Protein AF-A0AA41VS54-F1 (afdb_monomer_lite)

Structure (mmCIF, N/CA/C/O backbone):
data_AF-A0AA41VS54-F1
#
_entry.id   AF-A0AA41VS54-F1
#
loop_
_atom_site.group_PDB
_atom_site.id
_atom_site.type_symbol
_atom_site.label_atom_id
_atom_site.label_alt_id
_atom_site.label_comp_id
_atom_site.label_asym_id
_atom_site.label_entity_id
_atom_site.label_seq_id
_atom_site.pdbx_PDB_ins_code
_atom_site.Cartn_x
_atom_site.Cartn_y
_atom_site.Cartn_z
_atom_site.occupancy
_atom_site.B_iso_or_equiv
_atom_site.auth_seq_id
_atom_site.auth_comp_id
_atom_site.auth_asym_id
_atom_site.auth_atom_id
_atom_site.pdbx_PDB_model_num
ATOM 1 N N . MET A 1 1 ? 18.000 -0.743 93.286 1.00 34.84 1 MET A N 1
ATOM 2 C CA . MET A 1 1 ? 19.278 -0.732 92.548 1.00 34.84 1 MET A CA 1
ATOM 3 C C . MET A 1 1 ? 19.728 -2.180 92.415 1.00 34.84 1 MET A C 1
ATOM 5 O O . MET A 1 1 ? 19.776 -2.855 93.430 1.00 34.84 1 MET A O 1
ATOM 9 N N . ASN A 1 2 ? 19.996 -2.609 91.177 1.00 30.30 2 ASN A N 1
ATOM 10 C CA . ASN A 1 2 ? 20.591 -3.884 90.734 1.00 30.30 2 ASN A CA 1
ATOM 11 C C . ASN A 1 2 ? 19.671 -5.124 90.722 1.00 30.30 2 ASN A C 1
ATOM 13 O O . ASN A 1 2 ? 19.260 -5.603 91.765 1.00 30.30 2 ASN A O 1
ATOM 17 N N . GLN A 1 3 ? 19.150 -5.513 89.543 1.00 29.66 3 GLN A N 1
ATOM 18 C CA . GLN A 1 3 ? 19.799 -6.315 88.468 1.00 29.66 3 GLN A CA 1
ATOM 19 C C . GLN A 1 3 ? 19.651 -7.821 88.778 1.00 29.66 3 GLN A C 1
ATOM 21 O O . GLN A 1 3 ? 19.837 -8.204 89.917 1.00 29.66 3 GLN A O 1
ATOM 26 N N . LYS A 1 4 ? 19.397 -8.766 87.871 1.00 34.72 4 LYS A N 1
ATOM 27 C CA . LYS A 1 4 ? 19.185 -8.839 86.416 1.00 34.72 4 LYS A CA 1
ATOM 28 C C . LYS A 1 4 ? 19.065 -10.345 86.100 1.00 34.72 4 LYS A C 1
ATOM 30 O O . LYS A 1 4 ? 19.817 -11.094 86.704 1.00 34.72 4 LYS A O 1
ATOM 35 N N . TYR A 1 5 ? 18.274 -10.698 85.075 1.00 28.45 5 TYR A N 1
ATOM 36 C CA . TYR A 1 5 ? 18.474 -11.830 84.137 1.00 28.45 5 TYR A CA 1
ATOM 37 C C . TYR A 1 5 ? 18.519 -13.271 84.710 1.00 28.45 5 TYR A C 1
ATOM 39 O O . TYR A 1 5 ? 18.883 -13.488 85.847 1.00 28.45 5 TYR A O 1
ATOM 47 N N . SER A 1 6 ? 18.261 -14.368 83.997 1.00 27.88 6 SER A N 1
ATOM 48 C CA . SER A 1 6 ? 17.615 -14.734 82.729 1.00 27.88 6 SER A CA 1
ATOM 49 C C . SER A 1 6 ? 17.999 -16.216 82.527 1.00 27.88 6 SER A C 1
ATOM 51 O O . SER A 1 6 ? 19.192 -16.483 82.571 1.00 27.88 6 SER A O 1
ATOM 53 N N . THR A 1 7 ? 17.026 -17.105 82.248 1.00 31.22 7 THR A N 1
ATOM 54 C CA . THR A 1 7 ? 17.148 -18.393 81.493 1.00 31.22 7 THR A CA 1
ATOM 55 C C . THR A 1 7 ? 18.035 -19.493 82.146 1.00 31.22 7 THR A C 1
ATOM 57 O O . THR A 1 7 ? 19.028 -19.179 82.779 1.00 31.22 7 THR A O 1
ATOM 60 N N . VAL A 1 8 ? 17.741 -20.807 82.168 1.00 33.81 8 VAL A N 1
ATOM 61 C CA . VAL A 1 8 ? 17.618 -21.858 81.115 1.00 33.81 8 VAL A CA 1
ATOM 62 C C . VAL A 1 8 ? 17.234 -23.221 81.819 1.00 33.81 8 VAL A C 1
ATOM 64 O O . VAL A 1 8 ? 17.187 -23.217 83.046 1.00 33.81 8 VAL A O 1
ATOM 67 N N . PRO A 1 9 ? 17.156 -24.422 81.179 1.00 45.31 9 PRO A N 1
ATOM 68 C CA . PRO A 1 9 ? 16.139 -25.040 80.293 1.00 45.31 9 PRO A CA 1
ATOM 69 C C . PRO A 1 9 ? 15.514 -26.384 80.806 1.00 45.31 9 PRO A C 1
ATOM 71 O O . PRO A 1 9 ? 15.929 -26.945 81.810 1.00 45.31 9 PRO A O 1
ATOM 74 N N . TYR A 1 10 ? 14.640 -26.965 79.960 1.00 25.80 10 TYR A N 1
ATOM 75 C CA . TYR A 1 10 ? 14.651 -28.372 79.472 1.00 25.80 10 TYR A CA 1
ATOM 76 C C . TYR A 1 10 ? 13.518 -29.347 79.886 1.00 25.80 10 TYR A C 1
ATOM 78 O O . TYR A 1 10 ? 13.337 -29.685 81.047 1.00 25.80 10 TYR A O 1
ATOM 86 N N . ASN A 1 11 ? 12.885 -29.857 78.818 1.00 29.19 11 ASN A N 1
ATOM 87 C CA . ASN A 1 11 ? 12.200 -31.132 78.553 1.00 29.19 11 ASN A CA 1
ATOM 88 C C . ASN A 1 11 ? 10.846 -31.557 79.167 1.00 29.19 11 ASN A C 1
ATOM 90 O O . ASN A 1 11 ? 10.727 -31.885 80.338 1.00 29.19 11 ASN A O 1
ATOM 94 N N . ASP A 1 12 ? 9.911 -31.729 78.217 1.00 29.14 12 ASP A N 1
ATOM 95 C CA . ASP A 1 12 ? 9.249 -32.993 77.837 1.00 29.14 12 ASP A CA 1
ATOM 96 C C . ASP A 1 12 ? 8.110 -33.511 78.729 1.00 29.14 12 ASP A C 1
ATOM 98 O O . ASP A 1 12 ? 8.344 -34.124 79.759 1.00 29.14 12 ASP A O 1
ATOM 102 N N . GLN A 1 13 ? 6.859 -33.344 78.275 1.00 30.41 13 GLN A N 1
ATOM 103 C CA . GLN A 1 13 ? 6.012 -34.482 77.884 1.00 30.41 13 GLN A CA 1
ATOM 104 C C . GLN A 1 13 ? 4.611 -34.057 77.422 1.00 30.41 13 GLN A C 1
ATOM 106 O O . GLN A 1 13 ? 3.966 -33.158 77.956 1.00 30.41 13 GLN A O 1
ATOM 111 N N . LYS A 1 14 ? 4.166 -34.757 76.376 1.00 31.08 14 LYS A N 1
ATOM 112 C CA . LYS A 1 14 ? 2.861 -34.679 75.716 1.00 31.08 14 LYS A CA 1
ATOM 113 C C . LYS A 1 14 ? 1.703 -34.946 76.681 1.00 31.08 14 LYS A C 1
ATOM 115 O O . LYS A 1 14 ? 1.735 -35.936 77.403 1.00 31.08 14 LYS A O 1
ATOM 120 N N . ALA A 1 15 ? 0.608 -34.207 76.524 1.00 34.25 15 ALA A N 1
ATOM 121 C CA . ALA A 1 15 ? -0.726 -34.743 76.772 1.00 34.25 15 ALA A CA 1
ATOM 122 C C . ALA A 1 15 ? -1.739 -34.084 75.826 1.00 34.25 15 ALA A C 1
ATOM 124 O O . ALA A 1 15 ? -1.891 -32.866 75.775 1.00 34.25 15 ALA A O 1
ATOM 125 N N . VAL A 1 16 ? -2.354 -34.944 75.021 1.00 33.25 16 VAL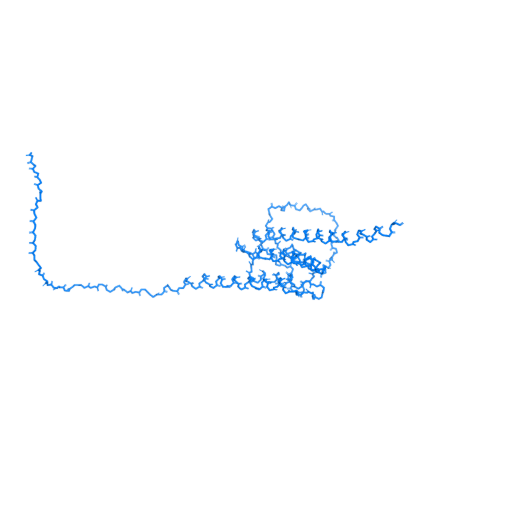 A N 1
ATOM 126 C CA . VAL A 1 16 ? -3.392 -34.681 74.029 1.00 33.25 16 VAL A CA 1
ATOM 127 C C . VAL A 1 16 ? -4.737 -34.652 74.740 1.00 33.25 16 VAL A C 1
ATOM 129 O O . VAL A 1 16 ? -5.112 -35.671 75.308 1.00 33.25 16 VAL A O 1
ATOM 132 N N . TYR A 1 17 ? -5.490 -33.558 74.628 1.00 33.78 17 TYR A N 1
ATOM 133 C CA . TYR A 1 17 ? -6.951 -33.596 74.747 1.00 33.78 17 TYR A CA 1
ATOM 134 C C . TYR A 1 17 ? -7.555 -32.503 73.859 1.00 33.78 17 TYR A C 1
ATOM 136 O O . TYR A 1 17 ? -7.287 -31.315 74.033 1.00 33.78 17 TYR A O 1
ATOM 144 N N . GLU A 1 18 ? -8.333 -32.939 72.871 1.00 33.31 18 GLU A N 1
ATOM 145 C CA . GLU A 1 18 ? -9.124 -32.104 71.971 1.00 33.31 18 GLU A CA 1
ATOM 146 C C . GLU A 1 18 ? -10.268 -31.405 72.721 1.00 33.31 18 GLU A C 1
ATOM 148 O O . GLU A 1 18 ? -10.878 -31.957 73.637 1.00 33.31 18 GLU A O 1
ATOM 153 N N . THR A 1 19 ? -10.609 -30.189 72.298 1.00 36.97 19 THR A N 1
ATOM 154 C CA . THR A 1 19 ? -11.874 -29.528 72.644 1.00 36.97 19 THR A CA 1
ATOM 155 C C . THR A 1 19 ? -12.361 -28.779 71.400 1.00 36.97 19 THR A C 1
ATOM 157 O O . THR A 1 19 ? -11.585 -28.002 70.840 1.00 36.97 19 THR A O 1
ATOM 160 N N . PRO A 1 20 ? -13.598 -28.989 70.911 1.00 43.09 20 PRO A N 1
ATOM 161 C CA . PRO A 1 20 ? -14.065 -28.343 69.690 1.00 43.09 20 PRO A CA 1
ATOM 162 C C . PRO A 1 20 ? -14.611 -26.941 70.002 1.00 43.09 20 PRO A C 1
ATOM 164 O O . PRO A 1 20 ? -15.355 -26.743 70.959 1.00 43.09 20 PRO A O 1
ATOM 167 N N . THR A 1 21 ? -14.265 -25.944 69.187 1.00 39.69 21 THR A N 1
ATOM 168 C CA . THR A 1 21 ? -14.905 -24.610 69.177 1.00 39.69 21 THR A CA 1
ATOM 169 C C . THR A 1 21 ? -14.993 -24.091 67.730 1.00 39.69 21 THR A C 1
ATOM 171 O O . THR A 1 21 ? -14.289 -24.591 66.854 1.00 39.69 21 THR A O 1
ATOM 174 N N . PRO A 1 22 ? -15.921 -23.170 67.408 1.00 39.78 22 PRO A N 1
ATOM 175 C CA . PRO A 1 22 ? -16.814 -23.293 66.265 1.00 39.78 22 PRO A CA 1
ATOM 176 C C . PRO A 1 22 ? -16.295 -22.478 65.076 1.00 39.78 22 PRO A C 1
ATOM 178 O O . PRO A 1 22 ? -16.097 -21.263 65.166 1.00 39.78 22 PRO A O 1
ATOM 181 N N . THR A 1 23 ? -16.089 -23.128 63.932 1.00 38.47 23 THR A N 1
ATOM 182 C CA . THR A 1 23 ? -15.623 -22.450 62.720 1.00 38.47 23 THR A CA 1
ATOM 183 C C . THR A 1 23 ? -16.768 -21.690 62.054 1.00 38.47 23 THR A C 1
ATOM 185 O O . THR A 1 23 ? -17.741 -22.268 61.575 1.00 38.47 23 THR A O 1
ATOM 188 N N . LYS A 1 24 ? -16.613 -20.363 62.005 1.00 46.09 24 LYS A N 1
ATOM 189 C CA . LYS A 1 24 ? -17.374 -19.436 61.164 1.00 46.09 24 LYS A CA 1
ATOM 190 C C . LYS A 1 24 ? -17.358 -19.936 59.715 1.00 46.09 24 LYS A C 1
ATOM 192 O O . LYS A 1 24 ? -16.310 -19.911 59.072 1.00 46.09 24 LYS A O 1
ATOM 197 N N . MET A 1 25 ? -18.507 -20.367 59.198 1.00 40.22 25 MET A N 1
ATOM 198 C CA . MET A 1 25 ? -18.662 -20.645 57.772 1.00 40.22 25 MET A CA 1
ATOM 199 C C . MET A 1 25 ? -18.681 -19.322 57.005 1.00 40.22 25 MET A C 1
ATOM 201 O O . MET A 1 25 ? -19.671 -18.594 56.986 1.00 40.22 25 MET A O 1
ATOM 205 N N . ILE A 1 26 ? -17.534 -19.006 56.410 1.00 42.75 26 ILE A N 1
ATOM 206 C CA . ILE A 1 26 ? -17.385 -17.998 55.366 1.00 42.75 26 ILE A CA 1
ATOM 207 C C . ILE A 1 26 ? -18.077 -18.548 54.119 1.00 42.75 26 ILE A C 1
ATOM 209 O O . ILE A 1 26 ? -17.700 -19.594 53.594 1.00 42.75 26 ILE A O 1
ATOM 213 N N . VAL A 1 27 ? -19.105 -17.840 53.667 1.00 46.31 27 VAL A N 1
ATOM 214 C CA . VAL A 1 27 ? -19.801 -18.102 52.406 1.00 46.31 27 VAL A CA 1
ATOM 215 C C . VAL A 1 27 ? -18.827 -17.807 51.254 1.00 46.31 27 VAL A C 1
ATOM 217 O O . VAL A 1 27 ? -18.314 -16.686 51.192 1.00 46.31 27 VAL A O 1
ATOM 220 N N . PRO A 1 28 ? -18.540 -18.744 50.331 1.00 40.50 28 PRO A N 1
ATOM 221 C CA . PRO A 1 28 ? -17.757 -18.425 49.147 1.00 40.50 28 PRO A CA 1
ATOM 222 C C . PRO A 1 28 ? -18.631 -17.651 48.152 1.00 40.50 28 PRO A C 1
ATOM 224 O O . PRO A 1 28 ? -19.688 -18.120 47.732 1.00 40.50 28 PRO A O 1
ATOM 227 N N . PHE A 1 29 ? -18.169 -16.463 47.768 1.00 41.09 29 PHE A N 1
ATOM 228 C CA . PHE A 1 29 ? -18.654 -15.709 46.610 1.00 41.09 29 PHE A CA 1
ATOM 229 C C . PHE A 1 29 ? -18.680 -16.588 45.343 1.00 41.09 29 PHE A C 1
ATOM 231 O O . PHE A 1 29 ? -17.698 -17.290 45.087 1.00 41.09 29 PHE A O 1
ATOM 238 N N . PRO A 1 30 ? -19.718 -16.514 44.487 1.00 45.31 30 PRO A N 1
ATOM 239 C CA . PRO A 1 30 ? -19.678 -17.174 43.195 1.00 45.31 30 PRO A CA 1
ATOM 240 C C . PRO A 1 30 ? -18.937 -16.305 42.165 1.00 45.31 30 PRO A C 1
ATOM 242 O O . PRO A 1 30 ? -19.295 -15.163 41.898 1.00 45.31 30 PRO A O 1
ATOM 245 N N . ASN A 1 31 ? -17.931 -16.918 41.543 1.00 44.97 31 ASN A N 1
ATOM 246 C CA . ASN A 1 31 ? -17.532 -16.754 40.143 1.00 44.97 31 ASN A CA 1
ATOM 247 C C . ASN A 1 31 ? -17.159 -15.348 39.629 1.00 44.97 31 ASN A C 1
ATOM 249 O O . ASN A 1 31 ? -17.887 -14.742 38.846 1.00 44.97 31 ASN A O 1
ATOM 253 N N . SER A 1 32 ? -15.906 -14.948 39.870 1.00 43.97 32 SER A N 1
ATOM 254 C CA . SER A 1 32 ? -15.135 -14.156 38.898 1.00 43.97 32 SER A CA 1
ATOM 255 C C . SER A 1 32 ? -14.271 -15.095 38.044 1.00 43.97 32 SER A C 1
ATOM 257 O O . SER A 1 32 ? -13.079 -15.274 38.271 1.00 43.97 32 SER A O 1
ATOM 259 N N . LEU A 1 33 ? -14.891 -15.754 37.063 1.00 50.16 33 LEU A N 1
ATOM 260 C CA . LEU A 1 33 ? -14.190 -16.458 35.982 1.00 50.16 33 LEU A CA 1
ATOM 261 C C . LEU A 1 33 ? -14.609 -15.833 34.652 1.00 50.16 33 LEU A C 1
ATOM 263 O O . LEU A 1 33 ? -15.310 -16.444 33.848 1.00 50.16 33 LEU A O 1
ATOM 267 N N . SER A 1 34 ? -14.253 -14.570 34.424 1.00 45.94 34 SER A N 1
ATOM 268 C CA . SER A 1 34 ? -14.546 -13.901 33.145 1.00 45.94 34 SER A CA 1
ATOM 269 C C . SER A 1 34 ? -13.466 -12.939 32.651 1.00 45.94 34 SER A C 1
ATOM 271 O O . SER A 1 34 ? -13.726 -12.193 31.713 1.00 45.94 34 SER A O 1
ATOM 273 N N . ASP A 1 35 ? -12.237 -13.017 33.178 1.00 44.91 35 ASP A N 1
ATOM 274 C CA . ASP A 1 35 ? -11.132 -12.161 32.704 1.00 44.91 35 ASP A CA 1
ATOM 275 C C . ASP A 1 35 ? -10.049 -12.883 31.881 1.00 44.91 35 ASP A C 1
ATOM 277 O O . ASP A 1 35 ? -9.343 -12.260 31.095 1.00 44.91 35 ASP A O 1
ATOM 281 N N . SER A 1 36 ? -9.958 -14.218 31.934 1.00 45.72 36 SER A N 1
ATOM 282 C CA . SER A 1 36 ? -8.928 -14.963 31.178 1.00 45.72 36 SER A CA 1
ATOM 283 C C . SER A 1 36 ? -9.285 -15.206 29.696 1.00 45.72 36 SER A C 1
ATOM 285 O O . SER A 1 36 ? -8.407 -15.336 28.843 1.00 45.72 36 SER A O 1
ATOM 287 N N . ARG A 1 37 ? -10.579 -15.210 29.334 1.00 50.97 37 ARG A N 1
ATOM 288 C CA . ARG A 1 37 ? -11.027 -15.480 27.947 1.00 50.97 37 ARG A CA 1
ATOM 289 C C . ARG A 1 37 ? -10.870 -14.288 26.995 1.00 50.97 37 ARG A C 1
ATOM 291 O O . ARG A 1 37 ? -10.877 -14.482 25.781 1.00 50.97 37 ARG A O 1
ATOM 298 N N . ARG A 1 38 ? -10.745 -13.064 27.519 1.00 48.78 38 ARG A N 1
ATOM 299 C CA . ARG A 1 38 ? -10.609 -11.826 26.730 1.00 48.78 38 ARG A CA 1
ATOM 300 C C . ARG A 1 38 ? -9.229 -11.644 26.073 1.00 48.78 38 ARG A C 1
ATOM 302 O O . ARG A 1 38 ? -9.215 -11.364 24.871 1.00 48.78 38 ARG A O 1
ATOM 309 N N . PRO A 1 39 ? -8.085 -11.836 26.764 1.00 53.16 39 PRO A N 1
ATOM 310 C CA . PRO A 1 39 ? -6.777 -11.673 26.129 1.00 53.16 39 PRO A CA 1
ATOM 311 C C . PRO A 1 39 ? -6.508 -12.755 25.076 1.00 53.16 39 PRO A C 1
ATOM 313 O O . PRO A 1 39 ? -6.056 -12.433 23.982 1.00 53.16 39 PRO A O 1
ATOM 316 N N . ARG A 1 40 ? -6.887 -14.014 25.338 1.00 57.38 40 ARG A N 1
ATOM 317 C CA . ARG A 1 40 ? -6.655 -15.129 24.403 1.00 57.38 40 ARG A CA 1
ATOM 318 C C . ARG A 1 40 ? -7.410 -14.965 23.076 1.00 57.38 40 ARG A C 1
ATOM 320 O O . ARG A 1 40 ? -6.794 -15.042 22.022 1.00 57.38 40 ARG A O 1
ATOM 327 N N . ARG A 1 41 ? -8.700 -14.606 23.129 1.00 60.12 41 ARG A N 1
ATOM 328 C CA . ARG A 1 41 ? -9.512 -14.336 21.926 1.00 60.12 41 ARG A CA 1
ATOM 329 C C . ARG A 1 41 ? -9.015 -13.138 21.116 1.00 60.12 41 ARG A C 1
ATOM 331 O O . ARG A 1 41 ? -9.180 -13.108 19.903 1.00 60.12 41 ARG A O 1
ATOM 338 N N . THR A 1 42 ? -8.433 -12.138 21.778 1.00 66.62 42 THR A N 1
ATOM 339 C CA . THR A 1 42 ? -7.888 -10.959 21.090 1.00 66.62 42 THR A CA 1
ATOM 340 C C . THR A 1 42 ? -6.602 -11.310 20.347 1.00 66.62 42 THR A C 1
ATOM 342 O O . THR A 1 42 ? -6.432 -10.879 19.213 1.00 66.62 42 THR A O 1
ATOM 345 N N . VAL A 1 43 ? -5.731 -12.126 20.949 1.00 69.31 43 VAL A N 1
ATOM 346 C CA . VAL A 1 43 ? -4.498 -12.613 20.309 1.00 69.31 43 VAL A CA 1
ATOM 347 C C . VAL A 1 43 ? -4.811 -13.542 19.132 1.00 69.31 43 VAL A C 1
ATOM 349 O O . VAL A 1 43 ? -4.249 -13.354 18.059 1.00 69.31 43 VAL A O 1
ATOM 352 N N . GLU A 1 44 ? -5.756 -14.473 19.295 1.00 72.50 44 GLU A N 1
ATOM 353 C CA . GLU A 1 44 ? -6.227 -15.359 18.215 1.00 72.50 44 GLU A CA 1
ATOM 354 C C . GLU A 1 44 ? -6.781 -14.545 17.031 1.00 72.50 44 GLU A C 1
ATOM 356 O O . GLU A 1 44 ? -6.382 -14.751 15.888 1.00 72.50 44 GLU A O 1
ATOM 361 N N . LYS A 1 45 ? -7.595 -13.518 17.303 1.00 79.81 45 LYS A N 1
ATOM 362 C CA . LYS A 1 45 ? -8.126 -12.626 16.262 1.00 79.81 45 LYS A CA 1
ATOM 363 C C . LYS A 1 45 ? -7.041 -11.808 15.550 1.00 79.81 45 LYS A C 1
ATOM 365 O O . LYS A 1 45 ? -7.149 -11.559 14.353 1.00 79.81 45 LYS A O 1
ATOM 370 N N . GLN A 1 46 ? -6.010 -11.351 16.265 1.00 80.19 46 GLN A N 1
ATOM 371 C CA . GLN A 1 46 ? -4.884 -10.657 15.629 1.00 80.19 46 GLN A CA 1
ATOM 372 C C . GLN A 1 46 ? -4.136 -11.609 14.692 1.00 80.19 46 GLN A C 1
ATOM 374 O O . GLN A 1 46 ? -3.874 -11.242 13.550 1.00 80.19 46 GLN A O 1
ATOM 379 N N . GLN A 1 47 ? -3.869 -12.840 15.136 1.00 85.75 47 GLN A N 1
ATOM 380 C CA . GLN A 1 47 ? -3.219 -13.869 14.324 1.00 85.75 47 GLN A CA 1
ATOM 381 C C . GLN A 1 47 ? -3.992 -14.156 13.024 1.00 85.75 47 GLN A C 1
ATOM 383 O O . GLN A 1 47 ? -3.399 -14.137 11.947 1.00 85.75 47 GLN A O 1
ATOM 388 N N . GLU A 1 48 ? -5.315 -14.317 13.097 1.00 89.19 48 GLU A N 1
ATOM 389 C CA . GLU A 1 48 ? -6.172 -14.502 11.915 1.00 89.19 48 GLU A CA 1
ATOM 390 C C . GLU A 1 48 ? -6.076 -13.323 10.932 1.00 89.19 48 GLU A C 1
ATOM 392 O O . GLU A 1 48 ? -5.978 -13.518 9.717 1.00 89.19 48 GLU A O 1
ATOM 397 N N . ASN A 1 49 ? -6.051 -12.087 11.443 1.00 92.00 49 ASN A N 1
ATOM 398 C CA . ASN A 1 49 ? -5.887 -10.895 10.610 1.00 92.00 49 ASN A CA 1
ATOM 399 C C . ASN A 1 49 ? -4.523 -10.888 9.900 1.00 92.00 49 ASN A C 1
ATOM 401 O O . ASN A 1 49 ? -4.441 -10.534 8.720 1.00 92.00 49 ASN A O 1
ATOM 405 N N . HIS A 1 50 ? -3.453 -11.283 10.600 1.00 90.75 50 HIS A N 1
ATOM 406 C CA . HIS A 1 50 ? -2.109 -11.381 10.026 1.00 90.75 50 HIS A CA 1
ATOM 407 C C . HIS A 1 50 ? -2.053 -12.416 8.901 1.00 90.75 50 HIS A C 1
ATOM 409 O O . HIS A 1 50 ? -1.545 -12.114 7.818 1.00 90.75 50 HIS A O 1
ATOM 415 N N . GLU A 1 51 ? -2.617 -13.603 9.121 1.00 92.94 51 GLU A N 1
ATOM 416 C CA . GLU A 1 51 ? -2.673 -14.673 8.121 1.00 92.94 51 GLU A CA 1
ATOM 417 C C . GLU A 1 51 ? -3.488 -14.267 6.894 1.00 92.94 51 GLU A C 1
ATOM 419 O O . GLU A 1 51 ? -3.060 -14.489 5.757 1.00 92.94 51 GLU A O 1
ATOM 424 N N . PHE A 1 52 ? -4.626 -13.604 7.107 1.00 94.56 52 PHE A N 1
ATOM 425 C CA . PHE A 1 52 ? -5.451 -13.070 6.029 1.00 94.56 52 PHE A CA 1
ATOM 426 C C . PHE A 1 52 ? -4.673 -12.082 5.150 1.00 94.56 52 PHE A C 1
ATOM 428 O O . PHE A 1 52 ? -4.703 -12.178 3.922 1.00 94.56 52 PHE A O 1
ATOM 435 N N . LEU A 1 53 ? -3.938 -11.150 5.763 1.00 94.44 53 LEU A N 1
ATOM 436 C CA . LEU A 1 53 ? -3.126 -10.182 5.025 1.00 94.44 53 LEU A CA 1
ATOM 437 C C . LEU A 1 53 ? -1.962 -10.842 4.297 1.00 94.44 53 LEU A C 1
ATOM 439 O O . LEU A 1 53 ? -1.699 -10.509 3.144 1.00 94.44 53 LEU A O 1
ATOM 443 N N . THR A 1 54 ? -1.295 -11.806 4.932 1.00 92.81 54 THR A N 1
ATOM 444 C CA . THR A 1 54 ? -0.244 -12.588 4.277 1.00 92.81 54 THR A CA 1
ATOM 445 C C . THR A 1 54 ? -0.780 -13.280 3.031 1.00 92.81 54 THR A C 1
ATOM 447 O O . THR A 1 54 ? -0.106 -13.265 2.003 1.00 92.81 54 THR A O 1
ATOM 450 N N . ARG A 1 55 ? -1.995 -13.833 3.090 1.00 93.12 55 ARG A N 1
ATOM 451 C CA . ARG A 1 55 ? -2.655 -14.431 1.930 1.00 93.12 55 ARG A CA 1
ATOM 452 C C . ARG A 1 55 ? -2.909 -13.400 0.830 1.00 93.12 55 ARG A C 1
ATOM 454 O O . ARG A 1 55 ? -2.470 -13.609 -0.292 1.00 93.12 55 ARG A O 1
ATOM 461 N N . CYS A 1 56 ? -3.508 -12.258 1.173 1.00 92.44 56 CYS A N 1
ATOM 462 C CA . CYS A 1 56 ? -3.804 -11.185 0.214 1.00 92.44 56 CYS A CA 1
ATOM 463 C C . CYS A 1 56 ? -2.561 -10.630 -0.494 1.00 92.44 56 CYS A C 1
ATOM 465 O O . CYS A 1 56 ? -2.664 -10.116 -1.603 1.00 92.44 56 CYS A O 1
ATOM 467 N N . ILE A 1 57 ? -1.409 -10.669 0.177 1.00 91.75 57 ILE A N 1
ATOM 468 C CA . ILE A 1 57 ? -0.142 -10.170 -0.357 1.00 91.75 57 ILE A CA 1
ATOM 469 C C . ILE A 1 57 ? 0.579 -11.250 -1.175 1.00 91.75 57 ILE A C 1
ATOM 471 O O . ILE A 1 57 ? 1.214 -10.936 -2.174 1.00 91.75 57 ILE A O 1
ATOM 475 N N . LYS A 1 58 ? 0.511 -12.523 -0.776 1.00 87.62 58 LYS A N 1
ATOM 476 C CA . LYS A 1 58 ? 1.215 -13.607 -1.482 1.00 87.62 58 LYS A CA 1
ATOM 477 C C . LYS A 1 58 ? 0.469 -14.113 -2.709 1.00 87.62 58 LYS A C 1
ATOM 479 O O . LYS A 1 58 ? 1.102 -14.450 -3.705 1.00 87.62 58 LYS A O 1
ATOM 484 N N . GLU A 1 59 ? -0.847 -14.226 -2.612 1.00 83.31 59 GLU A N 1
ATOM 485 C CA . GLU A 1 59 ? -1.692 -14.670 -3.712 1.00 83.31 59 GLU A CA 1
ATOM 486 C C . GLU A 1 59 ? -1.886 -13.462 -4.632 1.00 83.31 59 GLU A C 1
ATOM 488 O O . GLU A 1 59 ? -2.443 -12.454 -4.212 1.00 83.31 59 GLU A O 1
ATOM 493 N N . ASP A 1 60 ? -1.353 -13.507 -5.854 1.00 81.50 60 ASP A N 1
ATOM 494 C CA . ASP A 1 60 ? -1.566 -12.452 -6.849 1.00 81.50 60 ASP A CA 1
ATOM 495 C C . ASP A 1 60 ? -3.065 -12.363 -7.177 1.00 81.50 60 ASP A C 1
ATOM 497 O O . ASP A 1 60 ? -3.596 -13.128 -7.980 1.00 81.50 60 ASP A O 1
ATOM 501 N N . LEU A 1 61 ? -3.762 -11.454 -6.491 1.00 89.69 61 LEU A N 1
ATOM 502 C CA . LEU A 1 61 ? -5.210 -11.288 -6.601 1.00 89.69 61 LEU A CA 1
ATOM 503 C C . LEU A 1 61 ? -5.623 -10.589 -7.903 1.00 89.69 61 LEU A C 1
ATOM 505 O O . LEU A 1 61 ? -6.813 -10.536 -8.207 1.00 89.69 61 LEU A O 1
ATOM 509 N N . GLY A 1 62 ? -4.673 -10.040 -8.664 1.00 90.62 62 GLY A N 1
ATOM 510 C CA . GLY A 1 62 ? -4.936 -9.398 -9.944 1.00 90.62 62 GLY A CA 1
ATOM 511 C C . GLY A 1 62 ? -5.842 -8.161 -9.866 1.00 90.62 62 GLY A C 1
ATOM 512 O O . GLY A 1 62 ? -5.835 -7.386 -8.900 1.00 90.62 62 GLY A O 1
ATOM 513 N N . PHE A 1 63 ? -6.610 -7.954 -10.938 1.00 91.94 63 PHE A N 1
ATOM 514 C CA . PHE A 1 63 ? -7.437 -6.769 -11.159 1.00 91.94 63 PHE A CA 1
ATOM 515 C C . PHE A 1 63 ? -8.884 -7.149 -11.476 1.00 91.94 63 PHE A C 1
ATOM 517 O O . PHE A 1 63 ? -9.136 -8.106 -12.202 1.00 91.94 63 PHE A O 1
ATOM 524 N N . HIS A 1 64 ? -9.830 -6.342 -10.999 1.00 89.06 64 HIS A N 1
ATOM 525 C CA . HIS A 1 64 ? -11.245 -6.418 -11.368 1.00 89.06 64 HIS A CA 1
ATOM 526 C C . HIS A 1 64 ? -11.714 -5.039 -11.827 1.00 89.06 64 HIS A C 1
ATOM 528 O O . HIS A 1 64 ? -11.545 -4.066 -11.094 1.00 89.06 64 HIS A O 1
ATOM 534 N N . ASP A 1 65 ? -12.281 -4.928 -13.029 1.00 84.56 65 ASP A N 1
ATOM 535 C CA . ASP A 1 65 ? -12.665 -3.644 -13.647 1.00 84.56 65 ASP A CA 1
ATOM 536 C C . ASP A 1 65 ? -11.545 -2.586 -13.598 1.00 84.56 65 ASP A C 1
ATOM 538 O O . ASP A 1 65 ? -11.766 -1.435 -13.213 1.00 84.56 65 ASP A O 1
ATOM 542 N N . SER A 1 66 ? -10.310 -2.995 -13.912 1.00 83.62 66 SER A N 1
ATOM 543 C CA . SER A 1 66 ? -9.100 -2.157 -13.825 1.00 83.62 66 SER A CA 1
ATOM 544 C C . SER A 1 66 ? -8.727 -1.690 -12.410 1.00 83.62 66 SER A C 1
ATOM 546 O O . SER A 1 66 ? -7.850 -0.841 -12.251 1.00 83.62 66 SER A O 1
ATOM 548 N N . LYS A 1 67 ? -9.357 -2.240 -11.364 1.00 86.69 67 LYS A N 1
ATOM 549 C CA . LYS A 1 67 ? -9.059 -1.926 -9.961 1.00 86.69 67 LYS A CA 1
ATOM 550 C C . LYS A 1 67 ? -8.202 -3.030 -9.341 1.00 86.69 67 LYS A C 1
ATOM 552 O O . LYS A 1 67 ? -8.560 -4.201 -9.462 1.00 86.69 67 LYS A O 1
ATOM 557 N N . PRO A 1 68 ? -7.108 -2.683 -8.649 1.00 93.38 68 PRO A N 1
ATOM 558 C CA . PRO A 1 68 ? -6.225 -3.670 -8.037 1.00 93.38 68 PRO A CA 1
ATOM 559 C C . PRO A 1 68 ? -6.890 -4.304 -6.808 1.00 93.38 68 PRO A C 1
ATOM 561 O O . PRO A 1 68 ? -7.159 -3.620 -5.816 1.00 93.38 68 PRO A O 1
ATOM 564 N N . LEU A 1 69 ? -7.202 -5.602 -6.874 1.00 93.94 69 LEU A N 1
ATOM 565 C CA . LEU A 1 69 ? -8.056 -6.280 -5.890 1.00 93.94 69 LEU A CA 1
ATOM 566 C C . LEU A 1 69 ? -7.433 -6.333 -4.491 1.00 93.94 69 LEU A C 1
ATOM 568 O O . LEU A 1 69 ? -8.137 -6.070 -3.510 1.00 93.94 69 LEU A O 1
ATOM 572 N N . ALA A 1 70 ? -6.126 -6.594 -4.389 1.00 95.62 70 ALA A N 1
ATOM 573 C CA . ALA A 1 70 ? -5.425 -6.649 -3.105 1.00 95.62 70 ALA A CA 1
ATOM 574 C C . ALA A 1 70 ? -5.560 -5.335 -2.321 1.00 95.62 70 ALA A C 1
ATOM 576 O O . ALA A 1 70 ? -5.955 -5.360 -1.155 1.00 95.62 70 ALA A O 1
ATOM 577 N N . ALA A 1 71 ? -5.366 -4.180 -2.963 1.00 96.00 71 ALA A N 1
ATOM 578 C CA . ALA A 1 71 ? -5.565 -2.875 -2.328 1.00 96.00 71 ALA A CA 1
ATOM 579 C C . ALA A 1 71 ? -6.986 -2.700 -1.764 1.00 96.00 71 ALA A C 1
ATOM 581 O O . ALA A 1 71 ? -7.166 -2.228 -0.639 1.00 96.00 71 ALA A O 1
ATOM 582 N N . CYS A 1 72 ? -7.999 -3.115 -2.529 1.00 92.94 72 CYS A N 1
ATOM 583 C CA . CYS A 1 72 ? -9.404 -3.006 -2.134 1.00 92.94 72 CYS A CA 1
ATOM 584 C C . CYS A 1 72 ? -9.709 -3.850 -0.897 1.00 92.94 72 CYS A C 1
ATOM 586 O O . CYS A 1 72 ? -10.374 -3.389 0.033 1.00 92.94 72 CYS A O 1
ATOM 588 N N . ILE A 1 73 ? -9.254 -5.102 -0.916 1.00 94.81 73 ILE A N 1
ATOM 589 C CA . ILE A 1 73 ? -9.518 -6.086 0.131 1.00 94.81 73 ILE A CA 1
ATOM 590 C C . ILE A 1 73 ? -8.789 -5.688 1.412 1.00 94.81 73 ILE A C 1
ATOM 592 O O . ILE A 1 73 ? -9.412 -5.655 2.475 1.00 94.81 73 ILE A O 1
ATOM 596 N N . ILE A 1 74 ? -7.515 -5.299 1.311 1.00 96.44 74 ILE A N 1
ATOM 597 C CA . ILE A 1 74 ? -6.731 -4.799 2.445 1.00 96.44 74 ILE A CA 1
ATOM 598 C C . ILE A 1 74 ? -7.430 -3.584 3.061 1.00 96.44 74 ILE A C 1
ATOM 600 O O . ILE A 1 74 ? -7.699 -3.577 4.260 1.00 96.44 74 ILE A O 1
ATOM 604 N N . TYR A 1 75 ? -7.808 -2.589 2.252 1.00 95.44 75 TYR A N 1
ATOM 605 C CA . TYR A 1 75 ? -8.480 -1.390 2.752 1.00 95.44 75 TYR A CA 1
ATOM 606 C C . TYR A 1 75 ? -9.800 -1.705 3.473 1.00 95.44 75 TYR A C 1
ATOM 608 O O . TYR A 1 75 ? -10.012 -1.253 4.599 1.00 95.44 75 TYR A O 1
ATOM 616 N N . LYS A 1 76 ? -10.674 -2.523 2.868 1.00 93.50 76 LYS A N 1
ATOM 617 C CA . LYS A 1 76 ? -11.945 -2.936 3.490 1.00 93.50 76 LYS A CA 1
ATOM 618 C C . LYS A 1 76 ? -11.729 -3.704 4.796 1.00 93.50 76 LYS A C 1
ATOM 620 O O . LYS A 1 76 ? -12.486 -3.516 5.746 1.00 93.50 76 LYS A O 1
ATOM 625 N N . SER A 1 77 ? -10.687 -4.527 4.863 1.00 95.00 77 SER A N 1
ATOM 626 C CA . SER A 1 77 ? -10.343 -5.285 6.071 1.00 95.00 77 SER A CA 1
ATOM 627 C C . SER A 1 77 ? -9.900 -4.356 7.201 1.00 95.00 77 SER A C 1
ATOM 629 O O . SER A 1 77 ? -10.404 -4.460 8.317 1.00 95.00 77 SER A O 1
ATOM 631 N N . LEU A 1 78 ? -9.053 -3.366 6.897 1.00 95.06 78 LEU A N 1
ATOM 632 C CA . LEU A 1 78 ? -8.624 -2.347 7.861 1.00 95.06 78 LEU A CA 1
ATOM 633 C C . LEU A 1 78 ? -9.799 -1.529 8.419 1.00 95.06 78 LEU A C 1
ATOM 635 O O . LEU A 1 78 ? -9.801 -1.211 9.610 1.00 95.06 78 LEU A O 1
ATOM 639 N N . LEU A 1 79 ? -10.807 -1.228 7.590 1.00 92.69 79 LEU A N 1
ATOM 640 C CA . LEU A 1 79 ? -12.052 -0.593 8.037 1.00 92.69 79 LEU A CA 1
ATOM 641 C C . LEU A 1 79 ? -12.842 -1.495 8.987 1.00 92.69 79 LEU A C 1
ATOM 643 O O . LEU A 1 79 ? -13.209 -1.068 10.079 1.00 92.69 79 LEU A O 1
ATOM 647 N N . ASN A 1 80 ? -13.071 -2.750 8.594 1.00 91.75 80 ASN A N 1
ATOM 648 C CA . ASN A 1 80 ? -13.825 -3.714 9.394 1.00 91.75 80 ASN A CA 1
ATOM 649 C C . ASN A 1 80 ? -13.176 -3.968 10.766 1.00 91.75 80 ASN A C 1
ATOM 651 O O . ASN A 1 80 ? -13.862 -4.167 11.767 1.00 91.75 80 ASN A O 1
ATOM 655 N N . TRP A 1 81 ? -11.846 -3.923 10.832 1.00 93.88 81 TRP A N 1
ATOM 656 C CA . TRP A 1 81 ? -11.091 -4.080 12.076 1.00 93.88 81 TRP A CA 1
ATOM 657 C C . TRP A 1 81 ? -10.909 -2.778 12.865 1.00 93.88 81 TRP A C 1
ATOM 659 O O . TRP A 1 81 ? -10.309 -2.816 13.938 1.00 93.88 81 TRP A O 1
ATOM 669 N N . ARG A 1 82 ? -11.396 -1.637 12.351 1.00 92.06 82 ARG A N 1
ATOM 670 C CA . ARG A 1 82 ? -11.152 -0.285 12.890 1.00 92.06 82 ARG A CA 1
ATOM 671 C C . ARG A 1 82 ? -9.669 0.004 13.145 1.00 92.06 82 ARG A C 1
ATOM 673 O O . ARG A 1 82 ? -9.304 0.697 14.092 1.00 92.06 82 ARG A O 1
ATOM 680 N N . ALA A 1 83 ? -8.792 -0.512 12.284 1.00 93.62 83 ALA A N 1
ATOM 681 C CA . ALA A 1 83 ? -7.345 -0.392 12.458 1.00 93.62 83 ALA A CA 1
ATOM 682 C C . ALA A 1 83 ? -6.875 1.075 12.455 1.00 93.62 83 ALA A C 1
ATOM 684 O O . ALA A 1 83 ? -5.911 1.414 13.137 1.00 93.62 83 ALA A O 1
ATOM 685 N N . PHE A 1 84 ? -7.574 1.951 11.725 1.00 94.00 84 PHE A N 1
ATOM 686 C CA . PHE A 1 84 ? -7.245 3.377 11.627 1.00 94.00 84 PHE A CA 1
ATOM 687 C C . PHE A 1 84 ? -7.523 4.176 12.907 1.00 94.00 84 PHE A C 1
ATOM 689 O O . PHE A 1 84 ? -6.877 5.196 13.140 1.00 94.00 84 PHE A O 1
ATOM 696 N N . GLU A 1 85 ? -8.452 3.703 13.737 1.00 92.94 85 GLU A N 1
ATOM 697 C CA . GLU A 1 85 ? -8.838 4.327 15.008 1.00 92.94 85 GLU A CA 1
ATOM 698 C C . GLU A 1 85 ? -8.031 3.767 16.192 1.00 92.94 85 GLU A C 1
ATOM 700 O O . GLU A 1 85 ? -8.176 4.239 17.320 1.00 92.94 85 GLU A O 1
ATOM 705 N N . SER A 1 86 ? -7.177 2.763 15.955 1.00 92.75 86 SER A N 1
ATOM 706 C CA . SER A 1 86 ? -6.404 2.107 17.008 1.00 92.75 86 SER A CA 1
ATOM 707 C C . SER A 1 86 ? -5.153 2.899 17.386 1.00 92.75 86 SER A C 1
ATOM 709 O O . SER A 1 86 ? -4.358 3.293 16.532 1.00 92.75 86 SER A O 1
ATOM 711 N N . GLU A 1 87 ? -4.923 3.071 18.687 1.00 92.88 87 GLU A N 1
ATOM 712 C CA . GLU A 1 87 ? -3.698 3.685 19.219 1.00 92.88 87 GLU A CA 1
ATOM 713 C C . GLU A 1 87 ? -2.484 2.750 19.145 1.00 92.88 87 GLU A C 1
ATOM 715 O O . GLU A 1 87 ? -1.344 3.213 19.139 1.00 92.88 87 GLU A O 1
ATOM 720 N N . ARG A 1 88 ? -2.716 1.432 19.083 1.00 90.31 88 ARG A N 1
ATOM 721 C CA . ARG A 1 88 ? -1.670 0.406 18.995 1.00 90.31 88 ARG A CA 1
ATOM 722 C C . ARG A 1 88 ? -2.085 -0.674 18.007 1.00 90.31 88 ARG A C 1
ATOM 724 O O . ARG A 1 88 ? -3.130 -1.303 18.165 1.00 90.31 88 ARG A O 1
ATOM 731 N N . THR A 1 89 ? -1.275 -0.893 16.979 1.00 92.62 89 THR A N 1
ATOM 732 C CA . THR A 1 89 ? -1.490 -1.954 15.992 1.00 92.62 89 THR A CA 1
ATOM 733 C C . THR A 1 89 ? -0.195 -2.233 15.238 1.00 92.62 89 THR A C 1
ATOM 735 O O . THR A 1 89 ? 0.508 -1.293 14.885 1.00 92.62 89 THR A O 1
ATOM 738 N N . ALA A 1 90 ? 0.100 -3.509 14.987 1.00 93.75 90 ALA A N 1
ATOM 739 C CA . ALA A 1 90 ? 1.218 -3.951 14.143 1.00 93.75 90 ALA A CA 1
ATOM 740 C C . ALA A 1 90 ? 0.762 -4.314 12.716 1.00 93.75 90 ALA A C 1
ATOM 742 O O . ALA A 1 90 ? 1.560 -4.709 11.869 1.00 93.75 90 ALA A O 1
ATOM 743 N N . ILE A 1 91 ? -0.542 -4.200 12.438 1.00 95.31 91 ILE A N 1
ATOM 744 C CA . ILE A 1 91 ? -1.129 -4.587 11.151 1.00 95.31 91 ILE A CA 1
ATOM 745 C C . ILE A 1 91 ? -0.539 -3.752 10.005 1.00 95.31 91 ILE A C 1
ATOM 747 O O . ILE A 1 91 ? -0.315 -4.270 8.914 1.00 95.31 91 ILE A O 1
ATOM 751 N N . PHE A 1 92 ? -0.264 -2.470 10.248 1.00 96.69 92 PHE A N 1
ATOM 752 C CA . PHE A 1 92 ? 0.320 -1.581 9.245 1.00 96.69 92 PHE A CA 1
ATOM 753 C C . PHE A 1 92 ? 1.749 -1.977 8.875 1.00 96.69 92 PHE A C 1
ATOM 755 O O . PHE A 1 92 ? 2.059 -2.065 7.687 1.00 96.69 92 PHE A O 1
ATOM 762 N N . ASP A 1 93 ? 2.580 -2.291 9.870 1.00 96.12 93 ASP A N 1
ATOM 763 C CA . ASP A 1 93 ? 3.951 -2.752 9.643 1.00 96.12 93 ASP A CA 1
ATOM 764 C C . ASP A 1 93 ? 3.962 -4.063 8.848 1.00 96.12 93 ASP A C 1
ATOM 766 O O . ASP A 1 93 ? 4.729 -4.202 7.898 1.00 96.12 93 ASP A O 1
ATOM 770 N N . HIS A 1 94 ? 3.043 -4.984 9.161 1.00 95.50 94 HIS A N 1
ATOM 771 C CA . HIS A 1 94 ? 2.883 -6.248 8.433 1.00 95.50 94 HIS A CA 1
ATOM 772 C C . HIS A 1 94 ? 2.539 -6.043 6.953 1.00 95.50 94 HIS A C 1
ATOM 774 O O . HIS A 1 94 ? 3.068 -6.736 6.085 1.00 95.50 94 HIS A O 1
ATOM 780 N N . ILE A 1 95 ? 1.680 -5.068 6.640 1.00 97.00 95 ILE A N 1
ATOM 781 C CA . ILE A 1 95 ? 1.347 -4.728 5.250 1.00 97.00 95 ILE A CA 1
ATOM 782 C C . ILE A 1 95 ? 2.577 -4.167 4.534 1.00 97.00 95 ILE A C 1
ATOM 784 O O . ILE A 1 95 ? 2.895 -4.609 3.432 1.00 97.00 95 ILE A O 1
ATOM 788 N N . ILE A 1 96 ? 3.279 -3.209 5.147 1.00 97.06 96 ILE A N 1
ATOM 789 C CA . ILE A 1 96 ? 4.458 -2.578 4.542 1.00 97.06 96 ILE A CA 1
ATOM 790 C C . ILE A 1 96 ? 5.576 -3.597 4.314 1.00 97.06 96 ILE A C 1
ATOM 792 O O . ILE A 1 96 ? 6.175 -3.611 3.235 1.00 97.06 96 ILE A O 1
ATOM 796 N N . ASP A 1 97 ? 5.865 -4.455 5.292 1.00 95.88 97 ASP A N 1
ATOM 797 C CA . ASP A 1 97 ? 6.881 -5.492 5.129 1.00 95.88 97 ASP A CA 1
ATOM 798 C C . ASP A 1 97 ? 6.465 -6.528 4.081 1.00 95.88 97 ASP A C 1
ATOM 800 O O . ASP A 1 97 ? 7.264 -6.878 3.212 1.00 95.88 97 ASP A O 1
ATOM 804 N N . GLY A 1 98 ? 5.196 -6.942 4.080 1.00 95.00 98 GLY A N 1
ATOM 805 C CA . GLY A 1 98 ? 4.661 -7.858 3.080 1.00 95.00 98 GLY A CA 1
ATOM 806 C C . GLY A 1 98 ? 4.815 -7.327 1.652 1.00 95.00 98 GLY A C 1
ATOM 807 O O . GLY A 1 98 ? 5.337 -8.041 0.795 1.00 95.00 9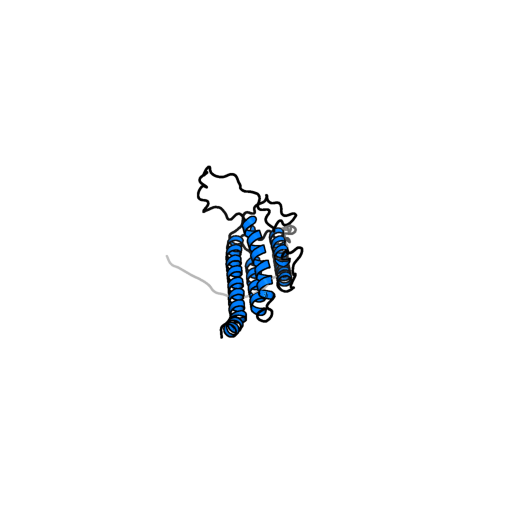8 GLY A O 1
ATOM 808 N N . ILE A 1 99 ? 4.446 -6.064 1.401 1.00 95.00 99 ILE A N 1
ATOM 809 C CA . ILE A 1 99 ? 4.631 -5.413 0.091 1.00 95.00 99 ILE A CA 1
ATOM 810 C C . ILE A 1 99 ? 6.117 -5.370 -0.275 1.00 95.00 99 ILE A C 1
ATOM 812 O O . ILE A 1 99 ? 6.502 -5.768 -1.373 1.00 95.00 99 ILE A O 1
ATOM 816 N N . ASN A 1 100 ? 6.973 -4.915 0.644 1.00 94.44 100 ASN A N 1
ATOM 817 C CA . ASN A 1 100 ? 8.410 -4.828 0.389 1.00 94.44 100 ASN A CA 1
ATOM 818 C C . ASN A 1 100 ? 9.030 -6.197 0.090 1.00 94.44 100 ASN A C 1
ATOM 820 O O . ASN A 1 100 ? 9.919 -6.296 -0.752 1.00 94.44 100 ASN A O 1
ATOM 824 N N . THR A 1 101 ? 8.579 -7.249 0.766 1.00 93.00 101 THR A N 1
ATOM 825 C CA . THR A 1 101 ? 9.028 -8.621 0.528 1.00 93.00 101 THR A CA 1
ATOM 826 C C . THR A 1 101 ? 8.558 -9.123 -0.828 1.00 93.00 101 THR A C 1
ATOM 828 O O . THR A 1 101 ? 9.377 -9.638 -1.583 1.00 93.00 101 THR A O 1
ATOM 831 N N . ALA A 1 102 ? 7.296 -8.901 -1.194 1.00 90.81 102 ALA A N 1
ATOM 832 C CA . ALA A 1 102 ? 6.780 -9.288 -2.504 1.00 90.81 102 ALA A CA 1
ATOM 833 C C . ALA A 1 102 ? 7.513 -8.570 -3.655 1.00 90.81 102 ALA A C 1
ATOM 835 O O . ALA A 1 102 ? 7.839 -9.188 -4.665 1.00 90.81 102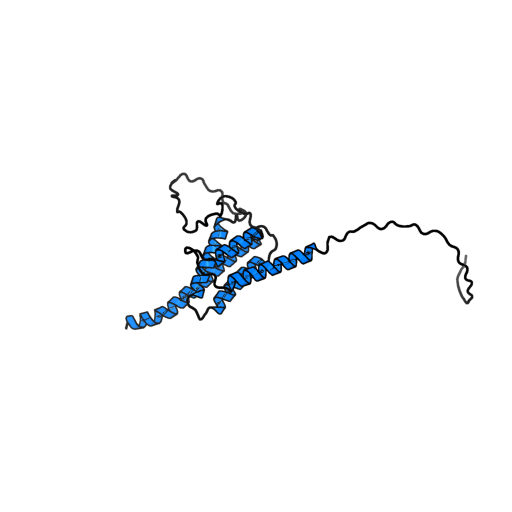 ALA A O 1
ATOM 836 N N . VAL A 1 103 ? 7.852 -7.291 -3.466 1.00 90.94 103 VAL A N 1
ATOM 837 C CA . VAL A 1 103 ? 8.638 -6.487 -4.416 1.00 90.94 103 VAL A CA 1
ATOM 838 C C . VAL A 1 103 ? 10.092 -6.962 -4.521 1.00 90.94 103 VAL A C 1
ATOM 840 O O . VAL A 1 103 ? 10.641 -6.961 -5.615 1.00 90.94 103 VAL A O 1
ATOM 843 N N . ARG A 1 104 ? 10.720 -7.388 -3.414 1.00 86.38 104 ARG A N 1
ATOM 844 C CA . ARG A 1 104 ? 12.102 -7.911 -3.410 1.00 86.38 104 ARG A CA 1
ATOM 845 C C . ARG A 1 104 ? 12.221 -9.303 -4.029 1.00 86.38 104 ARG A C 1
ATOM 847 O O . ARG A 1 104 ? 13.185 -9.572 -4.728 1.00 86.38 104 ARG A O 1
ATOM 854 N N . VAL A 1 105 ? 11.271 -10.193 -3.746 1.00 79.19 105 VAL A N 1
ATOM 855 C CA . VAL A 1 105 ? 11.276 -11.573 -4.267 1.00 79.19 105 VAL A CA 1
ATOM 856 C C . VAL A 1 105 ? 10.943 -11.603 -5.764 1.00 79.19 105 VAL A C 1
ATOM 858 O O . VAL A 1 105 ? 11.303 -12.542 -6.464 1.00 79.19 105 VAL A O 1
ATOM 861 N N . GLY A 1 106 ? 10.270 -10.568 -6.268 1.00 62.50 106 GLY A N 1
ATOM 862 C CA . GLY A 1 106 ? 9.796 -10.492 -7.644 1.00 62.50 106 GLY A CA 1
ATOM 863 C C . GLY A 1 106 ? 10.806 -10.068 -8.711 1.00 62.50 106 GLY A C 1
ATOM 864 O O . GLY A 1 106 ? 10.369 -9.771 -9.820 1.00 62.50 106 GLY A O 1
ATOM 865 N N . ASP A 1 107 ? 12.106 -10.039 -8.408 1.00 57.34 107 ASP A N 1
ATOM 866 C CA . ASP A 1 107 ? 13.165 -9.478 -9.271 1.00 57.34 107 ASP A CA 1
ATOM 867 C C . ASP A 1 107 ? 13.286 -10.162 -10.655 1.00 57.34 107 ASP A C 1
ATOM 869 O O . ASP A 1 107 ? 13.908 -9.630 -11.569 1.00 57.34 107 ASP A O 1
ATOM 873 N N . GLU A 1 108 ? 12.643 -11.319 -10.850 1.00 56.22 108 GLU A N 1
ATOM 874 C CA . GLU A 1 108 ? 12.682 -12.089 -12.104 1.00 56.22 108 GLU A CA 1
ATOM 875 C C . GLU A 1 108 ? 11.417 -11.958 -12.976 1.00 56.22 108 GLU A C 1
ATOM 877 O O . GLU A 1 108 ? 11.403 -12.419 -14.117 1.00 56.22 108 GLU A O 1
ATOM 882 N N . LYS A 1 109 ? 10.336 -11.334 -12.481 1.00 60.50 109 LYS A N 1
ATOM 883 C CA . LYS A 1 109 ? 9.089 -11.154 -13.250 1.00 60.50 109 LYS A CA 1
ATOM 884 C C . LYS A 1 109 ? 8.755 -9.673 -13.389 1.00 60.50 109 LYS A C 1
ATOM 886 O O . LYS A 1 109 ? 8.223 -9.059 -12.465 1.00 60.50 109 LYS A O 1
ATOM 891 N N . ASN A 1 110 ? 8.941 -9.137 -14.597 1.00 68.50 110 ASN A N 1
ATOM 892 C CA . ASN A 1 110 ? 8.633 -7.747 -14.969 1.00 68.50 110 ASN A CA 1
ATOM 893 C C . ASN A 1 110 ? 7.193 -7.288 -14.632 1.00 68.50 110 ASN A C 1
ATOM 895 O O . ASN A 1 110 ? 6.920 -6.090 -14.611 1.00 68.50 110 ASN A O 1
ATOM 899 N N . SER A 1 111 ? 6.262 -8.203 -14.335 1.00 81.62 111 SER A N 1
ATOM 900 C CA . SER A 1 111 ? 4.878 -7.889 -13.959 1.00 81.62 111 SER A CA 1
ATOM 901 C C . SER A 1 111 ? 4.660 -7.571 -12.473 1.00 81.62 111 SER A C 1
ATOM 903 O O . SER A 1 111 ? 3.642 -6.961 -12.138 1.00 81.62 111 SER A O 1
ATOM 905 N N . ILE A 1 112 ? 5.590 -7.924 -11.575 1.00 89.62 112 ILE A N 1
ATOM 906 C CA . ILE A 1 112 ? 5.386 -7.784 -10.121 1.00 89.62 112 ILE A CA 1
ATOM 907 C C . ILE A 1 112 ? 5.491 -6.321 -9.677 1.00 89.62 112 ILE A C 1
ATOM 909 O O . ILE A 1 112 ? 4.654 -5.854 -8.901 1.00 89.62 112 ILE A O 1
ATOM 913 N N . LEU A 1 113 ? 6.479 -5.575 -10.184 1.00 92.06 113 LEU A N 1
ATOM 914 C CA . LEU A 1 113 ? 6.657 -4.168 -9.810 1.00 92.06 113 LEU A CA 1
ATOM 915 C C . LEU A 1 113 ? 5.464 -3.298 -10.246 1.00 92.06 113 LEU A C 1
ATOM 917 O O . LEU A 1 113 ? 4.937 -2.578 -9.396 1.00 92.06 113 LEU A O 1
ATOM 921 N N . PRO A 1 114 ? 4.967 -3.368 -11.501 1.00 92.50 114 PRO A N 1
ATOM 922 C CA . PRO A 1 114 ? 3.793 -2.594 -11.908 1.00 92.50 114 PRO A CA 1
ATOM 923 C C . PRO A 1 114 ? 2.520 -2.991 -11.149 1.00 92.50 114 PRO A C 1
ATOM 925 O O . PRO A 1 114 ? 1.723 -2.120 -10.788 1.00 92.50 114 PRO A O 1
ATOM 928 N N . TYR A 1 115 ? 2.339 -4.285 -10.855 1.00 93.81 115 TYR A N 1
ATOM 929 C CA . TYR A 1 115 ? 1.223 -4.768 -10.037 1.00 93.81 115 TYR A CA 1
ATOM 930 C C . TYR A 1 115 ? 1.242 -4.153 -8.632 1.00 93.81 115 TYR A C 1
ATOM 932 O O . TYR A 1 115 ? 0.238 -3.586 -8.183 1.00 93.81 115 TYR A O 1
ATOM 940 N N . TRP A 1 116 ? 2.386 -4.211 -7.944 1.00 95.31 116 TRP A N 1
ATOM 941 C CA . TRP A 1 116 ? 2.515 -3.648 -6.601 1.00 95.31 116 TRP A CA 1
ATOM 942 C C . TRP A 1 116 ? 2.478 -2.131 -6.581 1.00 95.31 116 TRP A C 1
ATOM 944 O O . TRP A 1 116 ? 1.901 -1.571 -5.651 1.00 95.31 116 TRP A O 1
ATOM 954 N N . LEU A 1 117 ? 3.000 -1.466 -7.615 1.00 95.56 117 LEU A N 1
ATOM 955 C CA . LEU A 1 117 ? 2.835 -0.027 -7.782 1.00 95.56 117 LEU A CA 1
ATOM 956 C C . LEU A 1 117 ? 1.345 0.331 -7.823 1.00 95.56 117 LEU A C 1
ATOM 958 O O . LEU A 1 117 ? 0.894 1.170 -7.048 1.00 95.56 117 LEU A O 1
ATOM 962 N N . SER A 1 118 ? 0.562 -0.354 -8.663 1.00 96.19 118 SER A N 1
ATOM 963 C CA . SER A 1 118 ? -0.876 -0.099 -8.787 1.00 96.19 118 SER A CA 1
ATOM 964 C C . SER A 1 118 ? -1.629 -0.331 -7.471 1.00 96.19 118 SER A C 1
ATOM 966 O O . SER A 1 118 ? -2.413 0.521 -7.036 1.00 96.19 118 SER A O 1
ATOM 968 N N . ASN A 1 119 ? -1.349 -1.448 -6.789 1.00 97.00 119 ASN A N 1
ATOM 969 C CA . ASN A 1 119 ? -1.946 -1.765 -5.493 1.00 97.00 119 ASN A CA 1
ATOM 970 C C . ASN A 1 119 ? -1.581 -0.731 -4.417 1.00 97.00 119 ASN A C 1
ATOM 972 O O . ASN A 1 119 ? -2.469 -0.188 -3.757 1.00 97.00 119 ASN A O 1
ATOM 976 N N . ALA A 1 120 ? -0.292 -0.428 -4.250 1.00 97.44 120 ALA A N 1
ATOM 977 C CA . ALA A 1 120 ? 0.188 0.497 -3.228 1.00 97.44 120 ALA A CA 1
ATOM 978 C C . ALA A 1 120 ? -0.333 1.924 -3.461 1.00 97.44 120 ALA A C 1
ATOM 980 O O . ALA A 1 120 ? -0.819 2.558 -2.524 1.00 97.44 120 ALA A O 1
ATOM 981 N N . SER A 1 121 ? -0.320 2.410 -4.707 1.00 97.44 121 SER A N 1
ATOM 982 C CA . SER A 1 121 ? -0.864 3.727 -5.058 1.00 97.44 121 SER A CA 1
ATOM 983 C C . SER A 1 121 ? -2.374 3.811 -4.832 1.00 97.44 121 SER A C 1
ATOM 985 O O . SER A 1 121 ? -2.863 4.812 -4.308 1.00 97.44 121 SER A O 1
ATOM 987 N N . THR A 1 122 ? -3.122 2.759 -5.169 1.00 96.25 122 THR A N 1
ATOM 988 C CA . THR A 1 122 ? -4.574 2.725 -4.942 1.00 96.25 122 THR A CA 1
ATOM 989 C C . THR A 1 122 ? -4.902 2.712 -3.454 1.00 96.25 122 THR A C 1
ATOM 991 O O . THR A 1 122 ? -5.765 3.468 -3.005 1.00 96.25 122 THR A O 1
ATOM 994 N N . LEU A 1 123 ? -4.180 1.910 -2.668 1.00 96.31 123 LEU A N 1
ATOM 995 C CA . LEU A 1 123 ? -4.327 1.895 -1.218 1.00 96.31 123 LEU A CA 1
ATOM 996 C C . LEU A 1 123 ? -4.001 3.274 -0.628 1.00 96.31 123 LEU A C 1
ATOM 998 O O . LEU A 1 123 ? -4.787 3.795 0.158 1.00 96.31 123 LEU A O 1
ATOM 1002 N N . LEU A 1 124 ? -2.916 3.919 -1.067 1.00 96.25 124 LEU A N 1
ATOM 1003 C CA . LEU A 1 124 ? -2.552 5.269 -0.633 1.00 96.25 124 LEU A CA 1
ATOM 1004 C C . LEU A 1 124 ? -3.642 6.298 -0.963 1.00 96.25 124 LEU A C 1
ATOM 1006 O O . LEU A 1 124 ? -3.998 7.103 -0.103 1.00 96.25 124 LEU A O 1
ATOM 1010 N N . CYS A 1 125 ? -4.213 6.243 -2.168 1.00 93.94 125 CYS A N 1
ATOM 1011 C CA . CYS A 1 125 ? -5.308 7.120 -2.582 1.00 93.94 125 CYS A CA 1
ATOM 1012 C C . CYS A 1 125 ? -6.547 6.938 -1.688 1.00 93.94 125 CYS A C 1
ATOM 1014 O O . CYS A 1 125 ? -7.147 7.916 -1.233 1.00 93.94 125 CYS A O 1
ATOM 1016 N N . LEU A 1 126 ? -6.897 5.688 -1.364 1.00 92.38 126 LEU A N 1
ATOM 1017 C CA . LEU A 1 126 ? -7.988 5.376 -0.441 1.00 92.38 126 LEU A CA 1
ATOM 1018 C C . LEU A 1 126 ? -7.737 5.952 0.958 1.00 92.38 126 LEU A C 1
ATOM 1020 O O . LEU A 1 126 ? -8.660 6.504 1.561 1.00 92.38 126 LEU A O 1
ATOM 1024 N N . LEU A 1 127 ? -6.503 5.881 1.460 1.00 92.00 127 LEU A N 1
ATOM 1025 C CA . LEU A 1 127 ? -6.136 6.479 2.746 1.00 92.00 127 LEU A CA 1
ATOM 1026 C C . LEU A 1 127 ? -6.220 8.008 2.699 1.00 92.00 127 LEU A C 1
ATOM 1028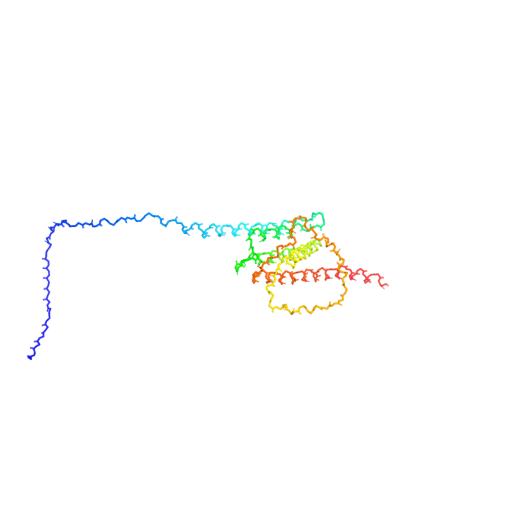 O O . LEU A 1 127 ? -6.812 8.613 3.588 1.00 92.00 127 LEU A O 1
ATOM 1032 N N . GLN A 1 128 ? -5.671 8.641 1.660 1.00 90.69 128 GLN A N 1
ATOM 1033 C CA . GLN A 1 128 ? -5.673 10.099 1.500 1.00 90.69 128 GLN A CA 1
ATOM 1034 C C . GLN A 1 128 ? -7.087 10.677 1.392 1.00 90.69 128 GLN A C 1
ATOM 1036 O O . GLN A 1 128 ? -7.344 11.749 1.934 1.00 90.69 128 GLN A O 1
ATOM 1041 N N . ARG A 1 129 ? -8.007 9.969 0.724 1.00 86.44 129 ARG A N 1
ATOM 1042 C CA . ARG A 1 129 ? -9.386 10.436 0.532 1.00 86.44 129 ARG A CA 1
ATOM 1043 C C . ARG A 1 129 ? -10.251 10.297 1.787 1.00 86.44 129 ARG A C 1
ATOM 1045 O O . ARG A 1 129 ? -11.156 11.100 1.976 1.00 86.44 129 ARG A O 1
ATOM 1052 N N . ASN A 1 130 ? -9.998 9.288 2.625 1.00 85.12 130 ASN A N 1
ATOM 1053 C CA . ASN A 1 130 ? -10.914 8.926 3.715 1.00 85.12 130 ASN A CA 1
ATOM 1054 C C . ASN A 1 130 ? -10.375 9.219 5.127 1.00 85.12 130 ASN A C 1
ATOM 1056 O O . ASN A 1 130 ? -11.173 9.405 6.048 1.00 85.12 130 ASN A O 1
ATOM 1060 N N . LEU A 1 131 ? -9.054 9.292 5.325 1.00 84.88 131 LEU A N 1
ATOM 1061 C CA . LEU A 1 131 ? -8.466 9.564 6.639 1.00 84.88 131 LEU A CA 1
ATOM 1062 C C . LEU A 1 131 ? -8.326 11.069 6.890 1.00 84.88 131 LEU A C 1
ATOM 1064 O O . LEU A 1 131 ? -7.525 11.752 6.247 1.00 84.88 131 LEU A O 1
ATOM 1068 N N . ARG A 1 132 ? -9.030 11.576 7.904 1.00 79.38 132 ARG A N 1
ATOM 1069 C CA . ARG A 1 132 ? -8.745 12.890 8.487 1.00 79.38 132 ARG A CA 1
ATOM 1070 C C . ARG A 1 132 ? -7.495 12.752 9.341 1.00 79.38 132 ARG A C 1
ATOM 1072 O O . ARG A 1 132 ? -7.489 12.081 10.367 1.00 79.38 132 ARG A O 1
ATOM 1079 N N . THR A 1 133 ? -6.420 13.394 8.899 1.00 63.59 133 THR A N 1
ATOM 1080 C CA . THR A 1 133 ? -5.258 13.617 9.762 1.00 63.59 133 THR A CA 1
ATOM 1081 C C . THR A 1 133 ? -5.635 14.800 10.642 1.00 63.59 133 THR A C 1
ATOM 1083 O O . THR A 1 133 ? -5.976 15.846 10.090 1.00 63.59 133 THR A O 1
ATOM 1086 N N . GLY A 1 134 ? -5.670 14.620 11.967 1.00 54.34 134 GLY A N 1
ATOM 1087 C CA . GLY A 1 134 ? -5.999 15.684 12.916 1.00 54.34 134 GLY A CA 1
ATOM 1088 C C . GLY A 1 134 ? -5.302 16.978 12.507 1.00 54.34 134 GLY A C 1
ATOM 1089 O O . GLY A 1 134 ? -4.077 17.035 12.396 1.00 54.34 134 GLY A O 1
ATOM 1090 N N . SER A 1 135 ? -6.102 17.980 12.163 1.00 48.19 135 SER A N 1
ATOM 1091 C CA . SER A 1 135 ? -5.626 19.258 11.665 1.00 48.19 135 SER A CA 1
ATOM 1092 C C . SER A 1 135 ? -4.906 20.003 12.791 1.00 48.19 135 SER A C 1
ATOM 1094 O O . SER A 1 135 ? -5.510 20.820 13.478 1.00 48.19 135 SER A O 1
ATOM 1096 N N . PHE A 1 136 ? -3.612 19.753 12.962 1.00 47.41 136 PHE A N 1
ATOM 1097 C CA . PHE A 1 136 ? -2.729 20.689 13.660 1.00 47.41 136 PHE A CA 1
ATOM 1098 C C . PHE A 1 136 ? -2.074 21.687 12.687 1.00 47.41 136 PHE A C 1
ATOM 1100 O O . PHE A 1 136 ? -1.466 22.658 13.114 1.00 47.41 136 PHE A O 1
ATOM 1107 N N . LEU A 1 137 ? -2.239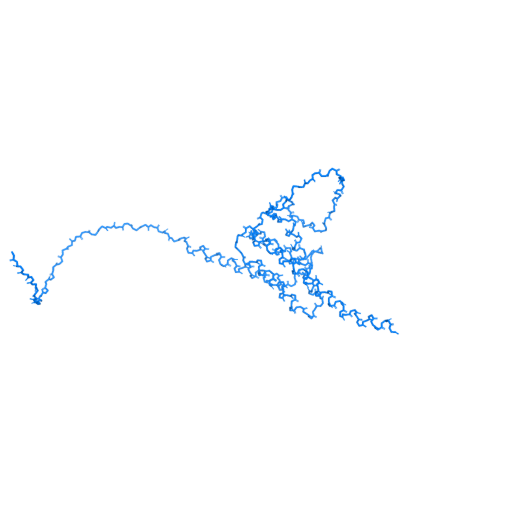 21.491 11.371 1.00 43.03 137 LEU A N 1
ATOM 1108 C CA . LEU A 1 137 ? -1.665 22.346 10.324 1.00 43.03 137 LEU A CA 1
ATOM 1109 C C . LEU A 1 137 ? -2.672 22.729 9.226 1.00 43.03 137 LEU A C 1
ATOM 1111 O O . LEU A 1 137 ? -2.273 22.958 8.086 1.00 43.03 137 LEU A O 1
ATOM 1115 N N . SER A 1 138 ? -3.972 22.830 9.532 1.00 40.22 138 SER A N 1
ATOM 1116 C CA . SER A 1 138 ? -4.819 23.671 8.677 1.00 40.22 138 SER A CA 1
ATOM 1117 C C . SER A 1 138 ? -4.520 25.115 9.035 1.00 40.22 138 SER A C 1
ATOM 1119 O O . SER A 1 138 ? -5.051 25.663 9.999 1.00 40.22 138 SER A O 1
ATOM 1121 N N . THR A 1 139 ? -3.656 25.737 8.242 1.00 35.19 139 THR A N 1
ATOM 1122 C CA . THR A 1 139 ? -3.738 27.178 8.042 1.00 35.19 139 THR A CA 1
ATOM 1123 C C . THR A 1 139 ? -5.197 27.514 7.707 1.00 35.19 139 THR A C 1
ATOM 1125 O O . THR A 1 139 ? -5.853 26.750 6.986 1.00 35.19 139 THR A O 1
ATOM 1128 N N . PRO A 1 140 ? -5.771 28.600 8.252 1.00 39.69 140 PRO A N 1
ATOM 1129 C CA . PRO A 1 140 ? -7.115 28.992 7.874 1.00 39.69 140 PRO A CA 1
ATOM 1130 C 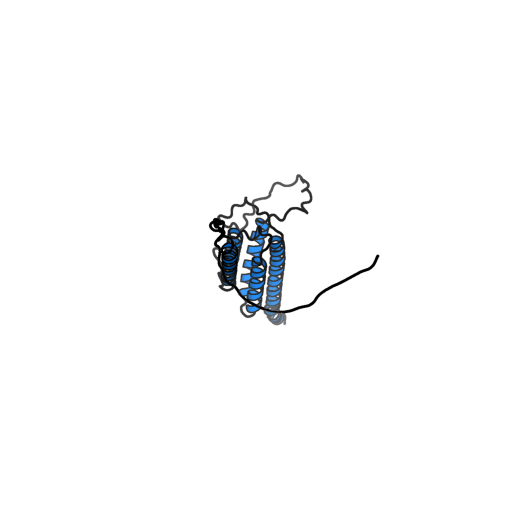C . PRO A 1 140 ? -7.091 29.248 6.371 1.00 39.69 140 PRO A C 1
ATOM 1132 O O . PRO A 1 140 ? -6.401 30.148 5.896 1.00 39.69 140 PRO A O 1
ATOM 1135 N N . SER A 1 141 ? -7.814 28.408 5.631 1.00 41.69 141 SER A N 1
ATOM 1136 C CA . SER A 1 141 ? -8.098 28.604 4.218 1.00 41.69 141 SER A CA 1
ATOM 1137 C C . SER A 1 141 ? -8.648 30.016 4.056 1.00 41.69 141 SER A C 1
ATOM 1139 O O . SER A 1 141 ? -9.811 30.283 4.365 1.00 41.69 141 SER A O 1
ATOM 1141 N N . GLN A 1 142 ? -7.793 30.927 3.595 1.00 40.97 142 GLN A N 1
ATOM 1142 C CA . GLN A 1 142 ? -8.196 32.223 3.084 1.00 40.97 142 GLN A CA 1
ATOM 1143 C C . GLN A 1 142 ? -9.284 31.954 2.047 1.00 40.97 142 GLN A C 1
ATOM 1145 O O . GLN A 1 142 ? -9.068 31.244 1.063 1.00 40.97 142 GLN A O 1
ATOM 1150 N N . ARG A 1 143 ? -10.490 32.456 2.314 1.00 47.91 143 ARG A N 1
ATOM 1151 C CA . ARG A 1 143 ? -11.588 32.474 1.350 1.00 47.91 143 ARG A CA 1
ATOM 1152 C C . ARG A 1 143 ? -11.198 33.447 0.237 1.00 47.91 143 ARG A C 1
ATOM 1154 O O . ARG A 1 143 ? -11.587 34.607 0.260 1.00 47.91 143 ARG A O 1
ATOM 1161 N N . GLY A 1 144 ? -10.392 32.972 -0.707 1.00 35.78 144 GLY A N 1
ATOM 1162 C CA . GLY A 1 144 ? -10.140 33.639 -1.975 1.00 35.78 144 GLY A CA 1
ATOM 1163 C C . GLY A 1 144 ? -11.353 33.451 -2.878 1.00 35.78 144 GLY A C 1
ATOM 1164 O O . GLY A 1 144 ? -11.636 32.346 -3.337 1.00 35.78 144 GLY A O 1
ATOM 1165 N N . LEU A 1 145 ? -12.096 34.533 -3.087 1.00 51.44 145 LEU A N 1
ATOM 1166 C CA . LEU A 1 145 ? -13.178 34.649 -4.057 1.00 51.44 145 LEU A CA 1
ATOM 1167 C C . LEU A 1 145 ? -12.616 34.611 -5.487 1.00 51.44 145 LEU A C 1
ATOM 1169 O O . LEU A 1 145 ? -12.534 35.648 -6.133 1.00 51.44 145 LEU A O 1
ATOM 1173 N N . THR A 1 146 ? -12.265 33.431 -6.005 1.00 48.16 146 THR A N 1
ATOM 1174 C CA . THR A 1 146 ? -12.002 33.274 -7.445 1.00 48.16 146 THR A CA 1
ATOM 1175 C C . THR A 1 146 ? -12.281 31.845 -7.909 1.00 48.16 146 THR A C 1
ATOM 1177 O O . THR A 1 146 ? -11.641 30.899 -7.466 1.00 48.16 146 THR A O 1
ATOM 1180 N N . GLY A 1 147 ? -13.221 31.693 -8.847 1.00 39.00 147 GLY A N 1
ATOM 1181 C CA . GLY A 1 147 ? -13.255 30.543 -9.757 1.00 39.00 147 GLY A CA 1
ATOM 1182 C C . GLY A 1 147 ? -13.999 29.302 -9.268 1.00 39.00 147 GLY A C 1
ATOM 1183 O O . GLY A 1 147 ? -13.419 28.242 -9.059 1.00 39.00 147 GLY A O 1
ATOM 1184 N N . ARG A 1 148 ? -15.326 29.399 -9.180 1.00 52.09 148 ARG A N 1
ATOM 1185 C CA . ARG A 1 148 ? -16.240 28.263 -9.016 1.00 52.09 148 ARG A CA 1
ATOM 1186 C C . ARG A 1 148 ? -16.329 27.459 -10.328 1.00 52.09 148 ARG A C 1
ATOM 1188 O O . ARG A 1 148 ? -17.339 27.520 -11.010 1.00 52.09 148 ARG A O 1
ATOM 1195 N N . ILE A 1 149 ? -15.280 26.714 -10.681 1.00 42.34 149 ILE A N 1
ATOM 1196 C CA . ILE A 1 149 ? -15.340 25.594 -11.640 1.00 42.34 149 ILE A CA 1
ATOM 1197 C C . ILE A 1 149 ? -14.446 24.467 -11.107 1.00 42.34 149 ILE A C 1
ATOM 1199 O O . ILE A 1 149 ? -13.468 24.059 -11.722 1.00 42.34 149 ILE A O 1
ATOM 1203 N N . ALA A 1 150 ? -14.795 23.923 -9.942 1.00 46.31 150 ALA A N 1
ATOM 1204 C CA . ALA A 1 150 ? -14.443 22.540 -9.651 1.00 46.31 150 ALA A CA 1
ATOM 1205 C C . ALA A 1 150 ? -15.468 21.673 -10.391 1.00 46.31 150 ALA A C 1
ATOM 1207 O O . ALA A 1 150 ? -16.428 21.171 -9.805 1.00 46.31 150 ALA A O 1
ATOM 1208 N N . GLN A 1 151 ? -15.318 21.577 -11.716 1.00 41.00 151 GLN A N 1
ATOM 1209 C CA . GLN A 1 151 ? -15.931 20.480 -12.448 1.00 41.00 151 GLN A CA 1
ATOM 1210 C C . GLN A 1 151 ? -15.498 19.203 -11.741 1.00 41.00 151 GLN A C 1
ATOM 1212 O O . GLN A 1 151 ? -14.310 18.959 -11.540 1.00 41.00 151 GLN A O 1
ATOM 1217 N N . SER A 1 152 ? -16.501 18.447 -11.310 1.00 47.56 152 SER A N 1
ATOM 1218 C CA . SER A 1 152 ? -16.396 17.076 -10.848 1.00 47.56 152 SER A CA 1
ATOM 1219 C C . SER A 1 152 ? -15.525 16.286 -11.825 1.00 47.56 152 SER A C 1
ATOM 1221 O O . SER A 1 152 ? -16.009 15.729 -12.810 1.00 47.56 152 SER A O 1
ATOM 1223 N N . LEU A 1 153 ? -14.221 16.231 -11.552 1.00 39.22 153 LEU A N 1
ATOM 1224 C CA . LEU A 1 153 ? -13.376 15.168 -12.050 1.00 39.22 153 LEU A CA 1
ATOM 1225 C C . LEU A 1 153 ? -13.915 13.921 -11.364 1.00 39.22 153 LEU A C 1
ATOM 1227 O O . LEU A 1 153 ? -13.636 13.660 -10.193 1.00 39.22 153 LEU A O 1
ATOM 1231 N N . LYS A 1 154 ? -14.789 13.203 -12.071 1.00 46.16 154 LYS A N 1
ATOM 1232 C CA . LYS A 1 154 ? -15.215 11.858 -11.704 1.00 46.16 154 LYS A CA 1
ATOM 1233 C C . LYS A 1 154 ? -13.941 11.023 -11.634 1.00 46.16 154 LYS A C 1
ATOM 1235 O O . LYS A 1 154 ? -13.460 10.538 -12.651 1.00 46.16 154 LYS A O 1
ATOM 1240 N N . SER A 1 155 ? -13.354 10.942 -10.442 1.00 46.97 155 SER A N 1
ATOM 1241 C CA . SER A 1 155 ? -12.171 10.130 -10.199 1.00 46.97 155 SER A CA 1
ATOM 1242 C C . SER A 1 155 ? -12.478 8.708 -10.680 1.00 46.97 155 SER A C 1
ATOM 1244 O O . SER A 1 155 ? -13.518 8.163 -10.290 1.00 46.97 155 SER A O 1
ATOM 1246 N N . PRO A 1 156 ? -11.617 8.089 -11.507 1.00 48.91 156 PRO A N 1
ATOM 1247 C CA . PRO A 1 156 ? -11.827 6.718 -11.975 1.00 48.91 156 PRO A CA 1
ATOM 1248 C C . PRO A 1 156 ? -11.900 5.706 -10.814 1.00 48.91 156 PRO A C 1
ATOM 1250 O O . PRO A 1 156 ? -12.384 4.589 -10.977 1.00 48.91 156 PRO A O 1
ATOM 1253 N N . PHE A 1 157 ? -11.525 6.122 -9.600 1.00 50.34 157 PHE A N 1
ATOM 1254 C CA . PHE A 1 157 ? -11.572 5.336 -8.370 1.00 50.34 157 PHE A CA 1
ATOM 1255 C C . PHE A 1 157 ? -12.872 5.514 -7.570 1.00 50.34 157 PHE A C 1
ATOM 1257 O O . PHE A 1 157 ? -12.865 5.497 -6.337 1.00 50.34 157 PHE A O 1
ATOM 1264 N N . ARG A 1 158 ? -14.023 5.656 -8.242 1.00 53.97 158 ARG A N 1
ATOM 1265 C CA . ARG A 1 158 ? -15.328 5.482 -7.584 1.00 53.97 158 ARG A CA 1
ATOM 1266 C C . ARG A 1 158 ? -15.471 3.998 -7.236 1.00 53.97 158 ARG A C 1
ATOM 1268 O O . ARG A 1 158 ? -15.897 3.170 -8.043 1.00 53.97 158 ARG A O 1
ATOM 1275 N N . TYR A 1 159 ? -15.047 3.629 -6.033 1.00 53.50 159 TYR A N 1
ATOM 1276 C CA . TYR A 1 159 ? -15.481 2.385 -5.413 1.00 53.50 159 TYR A CA 1
ATOM 1277 C C . TYR A 1 159 ? -16.975 2.520 -5.148 1.00 53.50 159 TYR A C 1
ATOM 1279 O O . TYR A 1 159 ? -17.384 3.276 -4.270 1.00 53.50 159 TYR A O 1
ATOM 1287 N N . ALA A 1 160 ? -17.780 1.850 -5.972 1.00 45.12 160 ALA A N 1
ATOM 1288 C CA . ALA A 1 160 ? -19.218 1.764 -5.786 1.00 45.12 160 ALA A CA 1
ATOM 1289 C C . ALA A 1 160 ? -19.487 1.237 -4.365 1.00 45.12 160 ALA A C 1
ATOM 1291 O O . ALA A 1 160 ? -19.132 0.102 -4.051 1.00 45.12 160 ALA A O 1
ATOM 1292 N N . GLY A 1 161 ? -20.023 2.100 -3.499 1.00 50.91 161 GLY A N 1
ATOM 1293 C CA . GLY A 1 161 ? -20.433 1.751 -2.137 1.00 50.91 161 GLY A CA 1
ATOM 1294 C C . GLY A 1 161 ? -19.531 2.214 -0.988 1.00 50.91 161 GLY A C 1
ATOM 1295 O O . GLY A 1 161 ? -19.839 1.875 0.148 1.00 50.91 161 GLY A O 1
ATOM 1296 N N . LEU A 1 162 ? -18.448 2.971 -1.220 1.00 54.47 162 LEU A N 1
ATOM 1297 C CA . LEU A 1 162 ? -17.762 3.659 -0.114 1.00 54.47 162 LEU A CA 1
ATOM 1298 C C . LEU A 1 162 ? -18.343 5.068 0.024 1.00 54.47 162 LEU A C 1
ATOM 1300 O O . LEU A 1 162 ? -17.934 5.969 -0.716 1.00 54.47 162 LEU A O 1
ATOM 1304 N N . ASP A 1 163 ? -19.315 5.217 0.927 1.00 51.62 163 ASP A N 1
ATOM 1305 C CA . ASP A 1 163 ? -19.959 6.494 1.230 1.00 51.62 163 ASP A CA 1
ATOM 1306 C C . ASP A 1 163 ? -18.906 7.579 1.470 1.00 51.62 163 ASP A C 1
ATOM 1308 O O . ASP A 1 163 ? -18.057 7.499 2.355 1.00 51.62 163 ASP A O 1
ATOM 1312 N N . GLU A 1 164 ? -18.975 8.613 0.641 1.00 50.69 164 GLU A N 1
ATOM 1313 C CA . GLU A 1 164 ? -18.018 9.716 0.525 1.00 50.69 164 GLU A CA 1
ATOM 1314 C C . GLU A 1 164 ? -18.027 10.651 1.756 1.00 50.69 164 GLU A C 1
ATOM 1316 O O . GLU A 1 164 ? -17.312 11.650 1.798 1.00 50.69 164 GLU A O 1
ATOM 1321 N N . ASN A 1 165 ? -18.814 10.319 2.787 1.00 51.41 165 ASN A N 1
ATOM 1322 C CA . ASN A 1 165 ? -19.250 11.272 3.804 1.00 51.41 165 ASN A CA 1
ATOM 1323 C C . ASN A 1 165 ? -18.761 10.957 5.229 1.00 51.41 165 ASN A C 1
ATOM 1325 O O . ASN A 1 165 ? -18.848 11.825 6.098 1.00 51.41 165 ASN A O 1
ATOM 1329 N N . THR A 1 166 ? -18.202 9.774 5.494 1.00 59.25 166 THR A N 1
ATOM 1330 C CA . THR A 1 166 ? -17.660 9.421 6.818 1.00 59.25 166 THR A CA 1
ATOM 1331 C C . THR A 1 166 ? -16.144 9.425 6.784 1.00 59.25 166 THR A C 1
ATOM 1333 O O . THR A 1 166 ? -15.493 8.403 6.580 1.00 59.25 166 THR A O 1
ATOM 1336 N N . SER A 1 167 ? -15.563 10.603 6.965 1.00 70.12 167 SER A N 1
ATOM 1337 C CA . SER A 1 167 ? -14.125 10.695 7.158 1.00 70.12 167 SER A CA 1
ATOM 1338 C C . SER A 1 167 ? -13.734 10.179 8.543 1.00 70.12 167 SER A C 1
ATOM 1340 O O . SER A 1 167 ? -14.339 10.566 9.543 1.00 70.12 167 SER A O 1
ATOM 1342 N N . ILE A 1 168 ? -12.722 9.314 8.582 1.00 84.25 168 ILE A N 1
ATOM 1343 C CA . ILE A 1 168 ? -12.281 8.598 9.782 1.00 84.25 168 ILE A CA 1
ATOM 1344 C C . ILE A 1 168 ? -11.207 9.417 10.493 1.00 84.25 168 ILE A C 1
ATOM 1346 O O . ILE A 1 168 ? -10.246 9.859 9.856 1.00 84.25 168 ILE A O 1
ATOM 1350 N N . GLU A 1 169 ? -11.350 9.600 11.805 1.00 86.44 169 GLU A N 1
ATOM 1351 C CA . GLU A 1 169 ? -10.318 10.209 12.645 1.00 86.44 169 GLU A CA 1
ATOM 1352 C C . GLU A 1 169 ? -9.157 9.225 12.826 1.00 86.44 169 GLU A C 1
ATOM 1354 O O . GLU A 1 169 ? -9.246 8.240 13.559 1.00 86.44 169 GLU A O 1
ATOM 1359 N N . ALA A 1 170 ? -8.068 9.464 12.098 1.00 89.06 170 ALA A N 1
ATOM 1360 C CA . ALA A 1 170 ? -6.922 8.569 12.094 1.00 89.06 170 ALA A CA 1
ATOM 1361 C C . ALA A 1 170 ? -6.034 8.792 13.324 1.00 89.06 170 ALA A C 1
ATOM 1363 O O . ALA A 1 170 ? -5.616 9.918 13.609 1.00 89.06 170 ALA A O 1
ATOM 1364 N N . ARG A 1 171 ? -5.670 7.704 14.010 1.00 94.31 171 ARG A N 1
ATOM 1365 C CA . ARG A 1 171 ? -4.639 7.718 15.056 1.00 94.31 171 ARG A CA 1
ATOM 1366 C C . ARG A 1 171 ? -3.234 7.735 14.458 1.00 94.31 171 ARG A C 1
ATOM 1368 O O . ARG A 1 171 ? -3.030 7.462 13.275 1.00 94.31 171 ARG A O 1
ATOM 1375 N N . TYR A 1 172 ? -2.246 8.021 15.305 1.00 94.94 172 TYR A N 1
ATOM 1376 C CA . TYR A 1 172 ? -0.840 8.137 14.910 1.00 94.94 172 TYR A CA 1
ATOM 1377 C C . TYR A 1 172 ? -0.310 6.955 14.066 1.00 94.94 172 TYR A C 1
ATOM 1379 O O . TYR A 1 172 ? 0.284 7.229 13.020 1.00 94.94 172 TYR A O 1
ATOM 1387 N N . PRO A 1 173 ? -0.586 5.671 14.394 1.00 96.12 173 PRO A N 1
ATOM 1388 C CA . PRO A 1 173 ? -0.129 4.551 13.566 1.00 96.12 173 PRO A CA 1
ATOM 1389 C C . PRO A 1 173 ? -0.633 4.610 12.116 1.00 96.12 173 PRO A C 1
ATOM 1391 O O . PRO A 1 173 ? 0.107 4.300 11.188 1.00 96.12 173 PRO A O 1
ATOM 1394 N N . ALA A 1 174 ? -1.867 5.071 11.892 1.00 95.62 174 ALA A N 1
ATOM 1395 C CA . ALA A 1 174 ? -2.429 5.209 10.550 1.00 95.62 174 ALA A CA 1
ATOM 1396 C C . ALA A 1 174 ? -1.787 6.362 9.757 1.00 95.62 174 ALA A C 1
ATOM 1398 O O . ALA A 1 174 ? -1.647 6.283 8.534 1.00 95.62 174 ALA A O 1
ATOM 1399 N N . VAL A 1 175 ? -1.372 7.430 10.446 1.00 94.31 175 VAL A N 1
ATOM 1400 C CA . VAL A 1 175 ? -0.641 8.544 9.825 1.00 94.31 175 VAL A CA 1
ATOM 1401 C C . VAL A 1 175 ? 0.742 8.088 9.365 1.00 94.31 175 VAL A C 1
ATOM 1403 O O . VAL A 1 175 ? 1.112 8.367 8.223 1.00 94.31 175 VAL A O 1
ATOM 1406 N N . LEU A 1 176 ? 1.467 7.346 10.209 1.00 96.00 176 LEU A N 1
ATOM 1407 C CA . LEU A 1 176 ? 2.756 6.754 9.842 1.00 96.00 176 LEU A CA 1
ATOM 1408 C C . LEU A 1 176 ? 2.616 5.760 8.693 1.00 96.00 176 LEU A C 1
ATOM 1410 O O . LEU A 1 176 ? 3.364 5.846 7.723 1.00 96.00 176 LEU A O 1
ATOM 1414 N N . PHE A 1 177 ? 1.611 4.887 8.751 1.00 97.31 177 PHE A N 1
ATOM 1415 C CA . PHE A 1 177 ? 1.331 3.932 7.684 1.00 97.31 177 PHE A CA 1
ATOM 1416 C C . PHE A 1 177 ? 1.172 4.617 6.323 1.00 97.31 177 PHE A C 1
ATOM 1418 O O . PHE A 1 177 ? 1.763 4.193 5.334 1.00 97.31 177 PHE A O 1
ATOM 1425 N N . LYS A 1 178 ? 0.428 5.730 6.270 1.00 95.75 178 LYS A N 1
ATOM 1426 C CA . LYS A 1 178 ? 0.264 6.528 5.046 1.00 95.75 178 LYS A CA 1
ATOM 1427 C C . LYS A 1 178 ? 1.604 7.059 4.517 1.00 95.75 178 LYS A C 1
ATOM 1429 O O . LYS A 1 178 ? 1.826 7.034 3.310 1.00 95.75 178 LYS A O 1
ATOM 1434 N N . GLN A 1 179 ? 2.486 7.535 5.399 1.00 96.81 179 GLN A N 1
ATOM 1435 C CA . GLN A 1 179 ? 3.820 8.025 5.023 1.00 96.81 179 GLN A CA 1
ATOM 1436 C C . GLN A 1 179 ? 4.720 6.891 4.518 1.00 96.81 179 GLN A C 1
ATOM 1438 O O . GLN A 1 179 ? 5.334 7.018 3.461 1.00 96.81 179 GLN A O 1
ATOM 1443 N N . GLN A 1 180 ? 4.755 5.762 5.229 1.00 97.94 180 GLN A N 1
ATOM 1444 C CA . GLN A 1 180 ? 5.518 4.579 4.827 1.00 97.94 180 GLN A CA 1
ATOM 1445 C C . GLN A 1 180 ? 5.034 4.030 3.481 1.00 97.94 180 GLN A C 1
ATOM 1447 O O . GLN A 1 180 ? 5.846 3.651 2.639 1.00 97.94 180 GLN A O 1
ATOM 1452 N N . LEU A 1 181 ? 3.719 4.022 3.249 1.00 97.88 181 LEU A N 1
ATOM 1453 C CA . LEU A 1 181 ? 3.141 3.582 1.984 1.00 97.88 181 LEU A CA 1
ATOM 1454 C C . LEU A 1 181 ? 3.514 4.521 0.828 1.00 97.88 181 LEU A C 1
ATOM 1456 O O . LEU A 1 181 ? 3.814 4.041 -0.261 1.00 97.88 181 LEU A O 1
ATOM 1460 N N . ALA A 1 182 ? 3.560 5.838 1.058 1.00 97.69 182 ALA A N 1
ATOM 1461 C CA . ALA A 1 182 ? 4.046 6.795 0.063 1.00 97.69 182 ALA A CA 1
ATOM 1462 C C . ALA A 1 182 ? 5.519 6.543 -0.303 1.00 97.69 182 ALA A C 1
ATOM 1464 O O . ALA A 1 182 ? 5.841 6.413 -1.482 1.00 97.69 182 ALA A O 1
ATOM 1465 N N . ALA A 1 183 ? 6.388 6.352 0.694 1.00 98.00 183 ALA A N 1
ATOM 1466 C CA . ALA A 1 183 ? 7.787 5.991 0.457 1.00 98.00 183 ALA A CA 1
ATOM 1467 C C . ALA A 1 183 ? 7.926 4.641 -0.275 1.00 98.00 183 ALA A C 1
ATOM 1469 O O . ALA A 1 183 ? 8.797 4.467 -1.127 1.00 98.00 183 ALA A O 1
ATOM 1470 N N . CYS A 1 184 ? 7.046 3.678 0.018 1.00 97.50 184 CYS A N 1
ATOM 1471 C CA . CYS A 1 184 ? 6.998 2.397 -0.682 1.00 97.50 184 CYS A CA 1
ATOM 1472 C C . CYS A 1 184 ? 6.648 2.571 -2.172 1.00 97.50 184 CYS A C 1
ATOM 1474 O O . CYS A 1 184 ? 7.319 1.990 -3.023 1.00 97.50 184 CYS A O 1
ATOM 1476 N N . VAL A 1 185 ? 5.664 3.416 -2.500 1.00 97.94 185 VAL A N 1
ATOM 1477 C CA . VAL A 1 185 ? 5.307 3.757 -3.890 1.00 97.94 185 VAL A CA 1
ATOM 1478 C C . VAL A 1 185 ? 6.494 4.381 -4.625 1.00 97.94 185 VAL A C 1
ATOM 1480 O O . VAL A 1 185 ? 6.828 3.941 -5.725 1.00 97.94 185 VAL A O 1
ATOM 1483 N N . GLU A 1 186 ? 7.164 5.362 -4.017 1.00 97.38 186 GLU A N 1
ATOM 1484 C CA . GLU A 1 186 ? 8.344 6.011 -4.607 1.00 97.38 186 GLU A CA 1
ATOM 1485 C C . GLU A 1 186 ? 9.478 5.015 -4.865 1.00 97.38 186 GLU A C 1
ATOM 1487 O O . GLU A 1 186 ? 10.094 5.030 -5.933 1.00 97.38 186 GLU A O 1
ATOM 1492 N N . LYS A 1 187 ? 9.717 4.101 -3.919 1.00 95.56 187 LYS A N 1
ATOM 1493 C CA . LYS A 1 187 ? 10.708 3.032 -4.061 1.00 95.56 187 LYS A CA 1
ATOM 1494 C C . LYS A 1 187 ? 10.390 2.117 -5.244 1.00 95.56 187 LYS A C 1
ATOM 1496 O O . LYS A 1 187 ? 11.269 1.882 -6.070 1.00 95.56 187 LYS A O 1
ATOM 1501 N N . ILE A 1 188 ? 9.152 1.626 -5.351 1.00 94.81 188 ILE A N 1
ATOM 1502 C CA . ILE A 1 188 ? 8.739 0.749 -6.460 1.00 94.81 188 ILE A CA 1
ATOM 1503 C C . ILE A 1 188 ? 8.870 1.488 -7.796 1.00 94.81 188 ILE A C 1
ATOM 1505 O O . ILE A 1 188 ? 9.390 0.934 -8.763 1.00 94.81 188 ILE A O 1
ATOM 1509 N N . PHE A 1 189 ? 8.458 2.756 -7.850 1.00 95.19 189 PHE A N 1
ATOM 1510 C CA . PHE A 1 189 ? 8.612 3.582 -9.045 1.00 95.19 189 PHE A CA 1
ATOM 1511 C C . PHE A 1 189 ? 10.085 3.748 -9.450 1.00 95.19 189 PHE A C 1
ATOM 1513 O O . PHE A 1 189 ? 10.421 3.621 -10.628 1.00 95.19 189 PHE A O 1
ATOM 1520 N N . GLY A 1 190 ? 10.977 3.975 -8.480 1.00 94.75 190 GLY A N 1
ATOM 1521 C CA . GLY A 1 190 ? 12.423 4.010 -8.702 1.00 94.75 190 GLY A CA 1
ATOM 1522 C C . GLY A 1 190 ? 12.948 2.713 -9.320 1.00 94.75 190 GLY A C 1
ATOM 1523 O O . GLY A 1 190 ? 13.636 2.766 -10.336 1.00 94.75 190 GLY A O 1
ATOM 1524 N N . MET A 1 191 ? 12.540 1.563 -8.776 1.00 92.81 191 MET A N 1
ATOM 1525 C CA . MET A 1 191 ? 12.917 0.246 -9.305 1.00 92.81 191 MET A CA 1
ATOM 1526 C C . MET A 1 191 ? 12.444 0.046 -10.752 1.00 92.81 191 MET A C 1
ATOM 1528 O O . MET A 1 191 ? 13.234 -0.364 -11.596 1.00 92.81 191 MET A O 1
ATOM 1532 N N . ILE A 1 192 ? 11.191 0.394 -11.072 1.00 91.94 192 ILE A N 1
ATOM 1533 C CA . ILE A 1 192 ? 10.653 0.295 -12.444 1.00 91.94 192 ILE A CA 1
ATOM 1534 C C . ILE A 1 192 ? 11.435 1.186 -13.408 1.00 91.94 192 ILE A C 1
ATOM 1536 O O . ILE A 1 192 ? 11.756 0.774 -14.523 1.00 91.94 192 ILE A O 1
ATOM 1540 N N . ARG A 1 193 ? 11.748 2.417 -12.992 1.00 92.88 193 ARG A N 1
ATOM 1541 C CA . ARG A 1 193 ? 12.529 3.353 -13.805 1.00 92.88 193 ARG A CA 1
ATOM 1542 C C . ARG A 1 193 ? 13.919 2.798 -14.101 1.00 92.88 193 ARG A C 1
ATOM 1544 O O . ARG A 1 193 ? 14.385 2.909 -15.232 1.00 92.88 193 ARG A O 1
ATOM 1551 N N . ASP A 1 194 ? 14.579 2.229 -13.102 1.00 91.12 194 ASP A N 1
ATOM 1552 C CA . ASP A 1 194 ? 15.934 1.705 -13.251 1.00 91.12 194 ASP A CA 1
ATOM 1553 C C . ASP A 1 194 ? 15.943 0.414 -14.092 1.00 91.12 194 ASP A C 1
ATOM 1555 O O . ASP A 1 194 ? 16.806 0.264 -14.959 1.00 91.12 194 ASP A O 1
ATOM 1559 N N . LEU A 1 195 ? 14.920 -0.440 -13.951 1.00 89.50 195 LEU A N 1
ATOM 1560 C CA . LEU A 1 195 ? 14.674 -1.582 -14.838 1.00 89.50 195 LEU A CA 1
ATOM 1561 C C . LEU A 1 195 ? 14.478 -1.130 -16.293 1.00 89.50 195 LEU A C 1
ATOM 1563 O O . LEU A 1 195 ? 15.174 -1.604 -17.187 1.00 89.50 195 LEU A O 1
ATOM 1567 N N . SER A 1 196 ? 13.609 -0.142 -16.521 1.00 89.00 196 SER A N 1
ATOM 1568 C CA . SER A 1 196 ? 13.331 0.394 -17.862 1.00 89.00 196 SER A CA 1
ATOM 1569 C C . SER A 1 196 ? 14.593 0.961 -18.518 1.00 89.00 196 SER A C 1
ATOM 1571 O O . SER A 1 196 ? 14.845 0.727 -19.697 1.00 89.00 196 SER A O 1
ATOM 1573 N N . LYS A 1 197 ? 15.432 1.681 -17.759 1.00 90.62 197 LYS A N 1
ATOM 1574 C CA . LYS A 1 197 ? 16.727 2.183 -18.250 1.00 90.62 197 LYS A CA 1
ATOM 1575 C C . LYS A 1 197 ? 17.665 1.048 -18.657 1.00 90.62 197 LYS A C 1
ATOM 1577 O O . LYS A 1 197 ? 18.331 1.161 -19.683 1.00 90.62 197 LYS A O 1
ATOM 1582 N N . LYS A 1 198 ? 17.725 -0.021 -17.858 1.00 90.31 198 LYS A N 1
ATOM 1583 C CA . LYS A 1 198 ? 18.569 -1.193 -18.120 1.00 90.31 198 LYS A CA 1
ATOM 1584 C C . LYS A 1 198 ? 18.120 -1.955 -19.370 1.00 90.31 198 LYS A C 1
ATOM 1586 O O . LYS A 1 198 ? 18.977 -2.396 -20.127 1.00 90.31 198 LYS A O 1
ATOM 1591 N N . GLU A 1 199 ? 16.814 -2.092 -19.594 1.00 89.31 199 GLU A N 1
ATOM 1592 C CA . GLU A 1 199 ? 16.264 -2.792 -20.764 1.00 89.31 199 GLU A CA 1
ATOM 1593 C C . GLU A 1 199 ? 16.360 -1.954 -22.049 1.00 89.31 199 GLU A C 1
ATOM 1595 O O . GLU A 1 199 ? 16.766 -2.458 -23.094 1.00 89.31 199 GLU A O 1
ATOM 1600 N N . ILE A 1 200 ? 16.027 -0.662 -21.982 1.00 90.12 200 ILE A N 1
ATOM 1601 C CA . ILE A 1 200 ? 15.949 0.213 -23.162 1.00 90.12 200 ILE A CA 1
ATOM 1602 C C . ILE A 1 200 ? 17.329 0.755 -23.570 1.00 90.12 200 ILE A C 1
ATOM 1604 O O . ILE A 1 200 ? 17.599 0.920 -24.758 1.00 90.12 200 ILE A O 1
ATOM 1608 N N . GLY A 1 201 ? 18.219 1.028 -22.610 1.00 92.00 201 GLY A N 1
ATOM 1609 C CA . GLY A 1 201 ? 19.525 1.651 -22.857 1.00 92.00 201 GLY A CA 1
ATOM 1610 C C . GLY A 1 201 ? 20.374 0.946 -23.929 1.00 92.00 201 GLY A C 1
ATOM 1611 O O . GLY A 1 201 ? 20.806 1.610 -24.873 1.00 92.00 201 GLY A O 1
ATOM 1612 N N . PRO A 1 202 ? 20.581 -0.384 -23.848 1.00 92.19 202 PRO A N 1
ATOM 1613 C CA . PRO A 1 202 ? 21.322 -1.132 -24.862 1.00 92.19 202 PRO A CA 1
ATOM 1614 C C . PRO A 1 202 ? 20.656 -1.095 -26.240 1.00 92.19 202 PRO A C 1
ATOM 1616 O O . PRO A 1 202 ? 21.353 -0.982 -27.244 1.00 92.19 202 PRO A O 1
ATOM 1619 N N . LEU A 1 203 ? 19.322 -1.157 -26.299 1.00 91.56 203 LEU A N 1
ATOM 1620 C CA . LEU A 1 203 ? 18.574 -1.116 -27.560 1.00 91.56 203 LEU A CA 1
ATOM 1621 C C . LEU A 1 203 ? 18.747 0.234 -28.263 1.00 91.56 203 LEU A C 1
ATOM 1623 O O . LEU A 1 203 ? 18.994 0.276 -29.466 1.00 91.56 203 LEU A O 1
ATOM 1627 N N . LEU A 1 204 ? 18.685 1.335 -27.509 1.00 92.06 204 LEU A N 1
ATOM 1628 C CA . LEU A 1 204 ? 18.927 2.673 -28.050 1.00 92.06 204 LEU A CA 1
ATOM 1629 C C . LEU A 1 204 ? 20.364 2.833 -28.550 1.00 92.06 204 LEU A C 1
ATOM 1631 O O . LEU A 1 204 ? 20.565 3.401 -29.618 1.00 92.06 204 LEU A O 1
ATOM 1635 N N . ALA A 1 205 ? 21.351 2.301 -27.822 1.00 91.88 205 ALA A N 1
ATOM 1636 C CA . ALA A 1 205 ? 22.746 2.342 -28.254 1.00 91.88 205 ALA A CA 1
ATOM 1637 C C . ALA A 1 205 ? 22.957 1.639 -29.609 1.00 91.88 205 ALA A C 1
ATOM 1639 O O . ALA A 1 205 ? 23.694 2.158 -30.441 1.00 91.88 205 ALA A O 1
ATOM 1640 N N . HIS A 1 206 ? 22.261 0.522 -29.860 1.00 91.31 206 HIS A N 1
ATOM 1641 C CA . HIS A 1 206 ? 22.296 -0.174 -31.154 1.00 91.31 206 HIS A CA 1
ATOM 1642 C C . HIS A 1 206 ? 21.600 0.597 -32.285 1.00 91.31 206 HIS A C 1
ATOM 1644 O O . HIS A 1 206 ? 21.925 0.378 -33.444 1.00 91.31 206 HIS A O 1
ATOM 1650 N N . CYS A 1 207 ? 20.634 1.469 -31.979 1.00 89.69 207 CYS A N 1
ATOM 1651 C CA . CYS A 1 207 ? 19.898 2.234 -32.994 1.00 89.69 207 CYS A CA 1
ATOM 1652 C C . CYS A 1 207 ? 20.592 3.545 -33.401 1.00 89.69 207 CYS A C 1
ATOM 1654 O O . CYS A 1 207 ? 20.192 4.155 -34.388 1.00 89.69 207 CYS A O 1
ATOM 1656 N N . ILE A 1 208 ? 21.547 4.024 -32.599 1.00 89.88 208 ILE A N 1
ATOM 1657 C CA . ILE A 1 208 ? 22.228 5.317 -32.795 1.00 89.88 208 ILE A CA 1
ATOM 1658 C C . ILE A 1 208 ? 23.587 5.148 -33.505 1.00 89.88 208 ILE A C 1
ATOM 1660 O O . ILE A 1 208 ? 24.106 6.126 -34.042 1.00 89.88 208 ILE A O 1
ATOM 1664 N N . GLN A 1 209 ? 24.156 3.936 -33.500 1.00 61.69 209 GLN A N 1
ATOM 1665 C CA . GLN A 1 209 ? 25.357 3.577 -34.271 1.00 61.69 209 GLN A CA 1
ATOM 1666 C C . GLN A 1 209 ? 25.057 3.462 -35.766 1.00 61.69 209 GLN A C 1
ATOM 1668 O O . GLN A 1 209 ? 25.950 3.859 -36.548 1.00 61.69 209 GLN A O 1
#

pLDDT: mean 73.28, std 24.13, range [25.8, 98.0]

Radius of gyration: 33.63 Å; chains: 1; bounding box: 46×69×127 Å

Sequence (209 aa):
MNQKYSTVPYNDQKAVYETPTPTKMIVPFPNSLSDSRRPRRTVEKQQENHEFLTRCIKEDLGFHDSKPLAACIIYKSLLNWRAFESERTAIFDHIIDGINTAVRVGDEKNSILPYWLSNASTLLCLLQRNLRTGSFLSTPSQRGLTGRIAQSLKSPFRYAGLDENTSIEARYPAVLFKQQLAACVEKIFGMIRDLSKKEIGPLLAHCIQ

Foldseek 3Di:
DDYDDDDDDDDDDDDDDDDDDDDDDDDDDDDPPDDPVVVVVVVVVLVVLLVVLLCLLPPCPQDDPNAQVSLVVLLVSCVVVVVQVDQDDCSLVSNLVSLVVQLVVCPPPLPSLVSSLRSLVLNLVVLVQAEDAPPPPPDPPDPDPDDPPPPPPVPPPPPPPPPSPHRDHGHPVSVVSSVSSVVSSVVSVVVNVVVCCVVVVVVVVVVVD

InterPro domains:
  IPR002710 Dilute domain [PS51126] (93-209)
  IPR052072 Vascular development regulator domain-containing protein [PTHR16027] (64-209)

Organism: Papaver nudicaule (NCBI:txid74823)

Secondary structure (DSSP, 8-state):
-------------------------PPPPP----SSHHHHHHHHHHHHHHHHHHHHHHS---EETTEEHHHHHHHHHHHHTTGGG-SS-SHHHHHHHHHHHHHHHTTT-TTHHHHHHHHHHHHHHHHHHHEE---SS------------------TT--TT--TT--EE--HHHHHHHHHHHHHHHHHHHHHHHHHHHHHHHHHHHHH-